Protein AF-A0A1Y5DTY5-F1 (afdb_monomer_lite)

Secondary structure (DSSP, 8-state):
----PPPTT--TTGGGG---PPPPPPPPPP---------PPPPPPPHHHHHHHHHHHHGGGHHHHHHHHHHHHHHH-GGGGGGGTTS-HHHHHHHHHHHHHHHHHTTT-HHHHHHHHHHHHHHHHHHT--TTHHHHHHHHHHHHHHHHHGGG--HHHHHHHHHHHHHHHHHHHGGGS---THHHHHHHHHHHHHHHHHHHHHHHHHT-SSEEEEEETT-BEEEE-HHHHHHHGGGHHHHHHHSTT--GGG-TT-BGGGG-S-HHHHHHHHHSGGG-SEEEEEEETTEEEEEEEEEEEETTEEEEEEEEEEE-HHHHHHHHHHHHHHHHHHT-SS--EEE-TTS-EEEE-HHHHHHHGGGHHHHHHHSTT--TT-

Radius of gyration: 42.5 Å; chains: 1; bounding box: 83×51×127 Å

Sequence (374 aa):
MADKKTPMGDDPLAWLANGDESPAAKKPPAKRTRVRRSTKAAKAKTETELLEDSFAALAPQGEQLATRFYERLFDKYPETVPLFEDIPIKGQEKKLLASLVLLVQNLHKPEVLAEYLQGLGARHVHYGVTAEDYPKVAENLLAVMAEFAGDLWTAEVKTAWEKTLNTVAMIMLKAYQPTEEADMAMTQKQAAEMQQELARMSSAVNGSATAMMMINRDFEITFVNQATITMLRPYVDTLADVFPGFDLDNLIGQNIDDFHKDPAHQRKLLADPNNLPYSTDIVVGPLTFRLNVAAMMDGKDYIGCSLEWENVTELRAKEQQVARLSGTVDGAMTSIMMINRDFEITYINESTLTMLRPYVDTLAEVFPGFDLDK

pLDDT: mean 83.39, std 18.02, range [29.02, 97.12]

Foldseek 3Di:
DDPDQDAPPPDPVVVVLDDDDDDDDDDDDDDDDDDDDDPDPDDDDDLLRLLLVLVVLCVVVLLVLLVQLVVCLCVVPVVCVVLCVPHDSSVVSSVVSVVSVVLSVCVVPVVVCLVVLQVVLLSCVSSVNDLVCLVSSLVSSLVSSCVRSPPSNDPSSSVSSSVSSVVSSVSSCVNVPPPPDPVVVVVVVVVVVVVVVVVVVLVVQQPDLWWKWWAWLQQFTADTHPNVLVQCVVCQVLQCVQQPPDDSVPRGGDHCCSVDPDSVVVNVQFNDQVSPQDWDWDDRRLWIKIKTKHFDDDPPDTTTIMITIDTCNVVVVVVVVVVVVVVCQQPDLDWDWDADPVRHTPDTHPNVLVVCVVCQVVVCVVDVPDDSVD

Structure (mmCIF, N/CA/C/O backbone):
data_AF-A0A1Y5DTY5-F1
#
_entry.id   AF-A0A1Y5DTY5-F1
#
loop_
_atom_site.group_PDB
_atom_site.id
_atom_site.type_symbol
_atom_site.label_atom_id
_atom_site.label_alt_id
_atom_site.label_comp_id
_atom_site.label_asym_id
_atom_site.label_entity_id
_atom_site.label_seq_id
_atom_site.pdbx_PDB_ins_code
_atom_site.Cartn_x
_atom_site.Cartn_y
_atom_site.Cartn_z
_atom_site.occupancy
_atom_site.B_iso_or_equiv
_atom_site.auth_seq_id
_atom_site.auth_comp_id
_atom_site.auth_asym_id
_atom_site.auth_atom_id
_atom_site.pdbx_PDB_model_num
ATOM 1 N N . MET A 1 1 ? 34.002 -18.739 -14.402 1.00 32.72 1 MET A N 1
ATOM 2 C CA . MET A 1 1 ? 32.935 -19.374 -15.202 1.00 32.72 1 MET A CA 1
ATOM 3 C C . MET A 1 1 ? 32.696 -18.446 -16.377 1.00 32.72 1 MET A C 1
ATOM 5 O O . MET A 1 1 ? 32.603 -17.255 -16.136 1.00 32.72 1 MET A O 1
ATOM 9 N N . ALA A 1 2 ? 32.777 -18.934 -17.615 1.00 30.62 2 ALA A N 1
ATOM 10 C CA . ALA A 1 2 ? 32.628 -18.083 -18.794 1.00 30.62 2 ALA A CA 1
ATOM 11 C C . ALA A 1 2 ? 31.168 -17.626 -18.901 1.00 30.62 2 ALA A C 1
ATOM 13 O O . ALA A 1 2 ? 30.283 -18.476 -19.020 1.00 30.62 2 ALA A O 1
ATOM 14 N N . ASP A 1 3 ? 30.928 -16.316 -18.817 1.00 34.75 3 ASP A N 1
ATOM 15 C CA . ASP A 1 3 ? 29.611 -15.736 -19.069 1.00 34.75 3 ASP A CA 1
ATOM 16 C C . ASP A 1 3 ? 29.178 -16.097 -20.491 1.00 34.75 3 ASP A C 1
ATOM 18 O O . ASP A 1 3 ? 29.862 -15.796 -21.474 1.00 34.75 3 ASP A O 1
ATOM 22 N N . LYS A 1 4 ? 28.055 -16.809 -20.600 1.00 40.91 4 LYS A N 1
ATOM 23 C CA . LYS A 1 4 ? 27.437 -17.118 -21.889 1.00 40.91 4 LYS A CA 1
ATOM 24 C C . LYS A 1 4 ? 26.930 -15.809 -22.494 1.00 40.91 4 LYS A C 1
ATOM 26 O O . LYS A 1 4 ? 25.976 -15.228 -21.984 1.00 40.91 4 LYS A O 1
ATOM 31 N N . LYS A 1 5 ? 27.568 -15.367 -23.579 1.00 43.94 5 LYS A N 1
ATOM 32 C CA . LYS A 1 5 ? 27.092 -14.263 -24.420 1.00 43.94 5 LYS A CA 1
ATOM 33 C C . LYS A 1 5 ? 25.714 -14.617 -24.987 1.00 43.94 5 LYS A C 1
ATOM 35 O O . LYS A 1 5 ? 25.508 -15.744 -25.435 1.00 43.94 5 LYS A O 1
ATOM 40 N N . THR A 1 6 ? 24.775 -13.676 -24.944 1.00 44.16 6 THR A N 1
ATOM 41 C CA . THR A 1 6 ? 23.437 -13.850 -25.536 1.00 44.16 6 THR A CA 1
ATOM 42 C C . THR A 1 6 ? 23.499 -13.480 -27.023 1.00 44.16 6 THR A C 1
ATOM 44 O O . THR A 1 6 ? 24.186 -12.508 -27.344 1.00 44.16 6 THR A O 1
ATOM 47 N N . PRO A 1 7 ? 22.810 -14.197 -27.932 1.00 46.25 7 PRO A N 1
ATOM 48 C CA . PRO A 1 7 ? 22.861 -13.909 -29.364 1.00 46.25 7 PRO A CA 1
ATOM 49 C C . PRO A 1 7 ? 22.362 -12.499 -29.708 1.00 46.25 7 PRO A C 1
ATOM 51 O O . PRO A 1 7 ? 21.412 -11.988 -29.104 1.00 46.25 7 PRO A O 1
ATOM 54 N N . MET A 1 8 ? 22.977 -11.877 -30.718 1.00 47.62 8 MET A N 1
ATOM 55 C CA . MET A 1 8 ? 22.541 -10.591 -31.261 1.00 47.62 8 MET A CA 1
ATOM 56 C C . MET A 1 8 ? 21.129 -10.729 -31.842 1.00 47.62 8 MET A C 1
ATOM 58 O O . MET A 1 8 ? 20.948 -11.394 -32.849 1.00 47.62 8 MET A O 1
ATOM 62 N N . GLY A 1 9 ? 20.111 -10.106 -31.237 1.00 49.41 9 GLY A N 1
ATOM 63 C CA . GLY A 1 9 ? 18.754 -10.092 -31.797 1.00 49.41 9 GLY A CA 1
ATOM 64 C C . GLY A 1 9 ? 17.615 -10.624 -30.920 1.00 49.41 9 GLY A C 1
ATOM 65 O O . GLY A 1 9 ? 16.479 -10.583 -31.394 1.00 49.41 9 GLY A O 1
ATOM 66 N N . ASP A 1 10 ? 17.848 -11.039 -29.677 1.00 44.97 10 ASP A N 1
ATOM 67 C CA . ASP A 1 10 ? 16.754 -11.233 -28.712 1.00 44.97 10 ASP A CA 1
ATOM 68 C C . ASP A 1 10 ? 16.249 -9.868 -28.215 1.00 44.97 10 ASP A C 1
ATOM 70 O O . ASP A 1 10 ? 16.740 -9.304 -27.236 1.00 44.97 10 ASP A O 1
ATOM 74 N N . ASP A 1 11 ? 15.302 -9.297 -28.963 1.00 49.16 11 ASP A N 1
ATOM 75 C CA . ASP A 1 11 ? 14.635 -8.030 -28.660 1.00 49.16 11 ASP A CA 1
ATOM 76 C C . ASP A 1 11 ? 13.228 -8.296 -28.081 1.00 49.16 11 ASP A C 1
ATOM 78 O O . ASP A 1 11 ? 12.368 -8.818 -28.801 1.00 49.16 11 ASP A O 1
ATOM 82 N N . PRO A 1 12 ? 12.943 -7.908 -26.821 1.00 40.28 12 PRO A N 1
ATOM 83 C CA . PRO A 1 12 ? 11.611 -7.998 -26.215 1.00 40.28 12 PRO A CA 1
ATOM 84 C C . PRO A 1 12 ? 10.529 -7.165 -26.931 1.00 40.28 12 PRO A C 1
ATOM 86 O O . PRO A 1 12 ? 9.345 -7.305 -26.626 1.00 40.28 12 PRO A O 1
ATOM 89 N N . LEU A 1 13 ? 10.910 -6.292 -27.871 1.00 46.22 13 LEU A N 1
ATOM 90 C CA . LEU A 1 13 ? 10.022 -5.368 -28.580 1.00 46.22 13 LEU A CA 1
ATOM 91 C C . LEU A 1 13 ? 9.836 -5.694 -30.072 1.00 46.22 13 LEU A C 1
ATOM 93 O O . LEU A 1 13 ? 9.338 -4.858 -30.825 1.00 46.22 13 LEU A O 1
ATOM 97 N N . ALA A 1 14 ? 10.127 -6.930 -30.503 1.00 41.28 14 ALA A N 1
ATOM 98 C CA . ALA A 1 14 ? 9.867 -7.410 -31.871 1.00 41.28 14 ALA A CA 1
ATOM 99 C C . ALA A 1 14 ? 8.408 -7.212 -32.357 1.00 41.28 14 ALA A C 1
ATOM 101 O O . ALA A 1 14 ? 8.136 -7.273 -33.556 1.00 41.28 14 ALA A O 1
ATOM 102 N N . TRP A 1 15 ? 7.468 -6.940 -31.446 1.00 37.78 15 TRP A N 1
ATOM 103 C CA . TRP A 1 15 ? 6.074 -6.617 -31.747 1.00 37.78 15 TRP A CA 1
ATOM 104 C C . TRP A 1 15 ? 5.872 -5.234 -32.398 1.00 37.78 15 TRP A C 1
ATOM 106 O O . TRP A 1 15 ? 4.889 -5.064 -33.110 1.00 37.78 15 TRP A O 1
ATOM 116 N N . LEU A 1 16 ? 6.805 -4.279 -32.261 1.00 36.28 16 LEU A N 1
ATOM 117 C CA . LEU A 1 16 ? 6.734 -2.984 -32.964 1.00 36.28 16 LEU A CA 1
ATOM 118 C C . LEU A 1 16 ? 6.963 -3.108 -34.481 1.00 36.28 16 LEU A C 1
ATOM 120 O O . LEU A 1 16 ? 6.556 -2.232 -35.238 1.00 36.28 16 LEU A O 1
ATOM 124 N N . ALA A 1 17 ? 7.582 -4.202 -34.941 1.00 40.19 17 ALA A N 1
ATOM 125 C CA . ALA A 1 17 ? 7.780 -4.482 -36.365 1.00 40.19 17 ALA A CA 1
ATOM 126 C C . ALA A 1 17 ? 6.531 -5.073 -37.051 1.00 40.19 17 ALA A C 1
ATOM 128 O O . ALA A 1 17 ? 6.495 -5.163 -38.276 1.00 40.19 17 ALA A O 1
ATOM 129 N N . ASN A 1 18 ? 5.507 -5.456 -36.279 1.00 37.75 18 ASN A N 1
ATOM 130 C CA . ASN A 1 18 ? 4.246 -6.000 -36.778 1.00 37.75 18 ASN A CA 1
ATOM 131 C C . ASN A 1 18 ? 3.098 -5.057 -36.391 1.00 37.75 18 ASN A C 1
ATOM 133 O O . ASN A 1 18 ? 2.338 -5.335 -35.467 1.00 37.75 18 ASN A O 1
ATOM 137 N N . GLY A 1 19 ?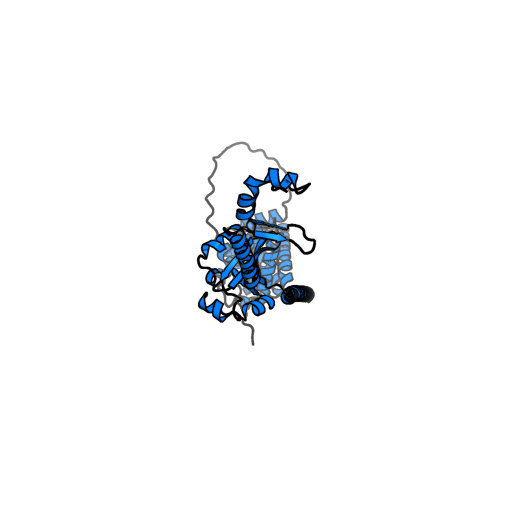 2.994 -3.927 -37.090 1.00 31.75 19 GLY A N 1
ATOM 138 C CA . GLY A 1 19 ? 1.919 -2.953 -36.916 1.00 31.75 19 GLY A CA 1
ATOM 139 C C . GLY A 1 19 ? 1.298 -2.555 -38.253 1.00 31.75 19 GLY A C 1
ATOM 140 O O . GLY A 1 19 ? 1.841 -1.700 -38.941 1.00 31.75 19 GLY A O 1
ATOM 141 N N . ASP A 1 20 ? 0.182 -3.214 -38.563 1.00 29.97 20 ASP A N 1
ATOM 142 C CA . ASP A 1 20 ? -0.936 -2.864 -39.452 1.00 29.97 20 ASP A CA 1
ATOM 143 C C . ASP A 1 20 ? -0.714 -2.363 -40.894 1.00 29.97 20 ASP A C 1
ATOM 145 O O . ASP A 1 20 ? -0.058 -1.367 -41.200 1.00 29.97 20 ASP A O 1
ATOM 149 N N . GLU A 1 21 ? -1.421 -3.051 -41.795 1.00 32.06 21 GLU A N 1
ATOM 150 C CA . GLU A 1 21 ? -1.691 -2.673 -43.177 1.00 32.06 21 GLU A CA 1
ATOM 151 C C . GLU A 1 21 ? -2.136 -1.205 -43.296 1.00 32.06 21 GLU A C 1
ATOM 153 O O . GLU A 1 21 ? -3.112 -0.756 -42.691 1.00 32.06 21 GLU A O 1
ATOM 158 N N . SER A 1 22 ? -1.443 -0.456 -44.156 1.00 29.02 22 SER A N 1
ATOM 159 C CA . SER A 1 22 ? -1.863 0.881 -44.579 1.00 29.02 22 SER A CA 1
ATOM 160 C C . SER A 1 22 ? -3.265 0.843 -45.212 1.00 29.02 22 SER A C 1
ATOM 162 O O . SER A 1 22 ? -3.471 0.099 -46.177 1.00 29.02 22 SER A O 1
ATOM 164 N N . PRO A 1 23 ? -4.220 1.694 -44.791 1.00 29.78 23 PRO A N 1
ATOM 165 C CA . PRO A 1 23 ? -5.474 1.832 -45.507 1.00 29.78 23 PRO A CA 1
ATOM 166 C C . PRO A 1 23 ? -5.238 2.571 -46.829 1.00 29.78 23 PRO A C 1
ATOM 168 O O . PRO A 1 23 ? -4.676 3.666 -46.880 1.00 29.78 23 PRO A O 1
ATOM 171 N N . ALA A 1 24 ? -5.703 1.956 -47.917 1.00 31.42 24 ALA A N 1
ATOM 172 C CA . ALA A 1 24 ? -5.624 2.469 -49.277 1.00 31.42 24 ALA A CA 1
ATOM 173 C C . ALA A 1 24 ? -6.117 3.927 -49.405 1.00 31.42 24 ALA A C 1
ATOM 175 O O . ALA A 1 24 ? -7.278 4.250 -49.134 1.00 31.42 24 ALA A O 1
ATOM 176 N N . ALA A 1 25 ? -5.244 4.806 -49.903 1.00 31.50 25 ALA A N 1
ATOM 177 C CA . ALA A 1 25 ? -5.575 6.191 -50.214 1.00 31.50 25 ALA A CA 1
ATOM 178 C C . ALA A 1 25 ? -6.505 6.286 -51.443 1.00 31.50 25 ALA A C 1
ATOM 180 O O . ALA A 1 25 ? -6.173 5.853 -52.549 1.00 31.50 25 ALA A O 1
ATOM 181 N N . LYS A 1 26 ? -7.681 6.899 -51.259 1.00 32.44 26 LYS A N 1
ATOM 182 C CA . LYS A 1 26 ? -8.634 7.226 -52.334 1.00 32.44 26 LYS A CA 1
ATOM 183 C C . LYS A 1 26 ? -8.108 8.380 -53.202 1.00 32.44 26 LYS A C 1
ATOM 185 O O . LYS A 1 26 ? -7.755 9.440 -52.693 1.00 32.44 26 LYS A O 1
ATOM 190 N N . LYS A 1 27 ? -8.128 8.197 -54.528 1.00 35.84 27 LYS A N 1
ATOM 191 C CA . LYS A 1 27 ? -7.817 9.234 -55.535 1.00 35.84 27 LYS A CA 1
ATOM 192 C C . LYS A 1 27 ? -8.903 10.329 -55.590 1.00 35.84 27 LYS A C 1
ATOM 194 O O . LYS A 1 27 ? -10.075 9.976 -55.721 1.00 35.84 27 LYS A O 1
ATOM 199 N N . PRO A 1 28 ? -8.552 11.629 -55.626 1.00 34.84 28 PRO A N 1
ATOM 200 C CA . PRO A 1 28 ? -9.457 12.692 -56.064 1.00 34.84 28 PRO A CA 1
ATOM 201 C C . PRO A 1 28 ? -9.377 12.932 -57.590 1.00 34.84 28 PRO A C 1
ATOM 203 O O . PRO A 1 28 ? -8.378 12.575 -58.222 1.00 34.84 28 PRO A O 1
ATOM 206 N N . PRO A 1 29 ? -10.418 13.525 -58.214 1.00 35.06 29 PRO A N 1
ATOM 207 C CA . PRO A 1 29 ? -10.529 13.612 -59.666 1.00 35.06 29 PRO A CA 1
ATOM 208 C C . PRO A 1 29 ? -9.716 14.765 -60.268 1.00 35.06 29 PRO A C 1
ATOM 210 O O . PRO A 1 29 ? -9.430 15.781 -59.633 1.00 35.06 29 PRO A O 1
ATOM 213 N N . ALA A 1 30 ? -9.379 14.593 -61.547 1.00 42.47 30 ALA A N 1
ATOM 214 C CA . ALA A 1 30 ? -8.553 15.488 -62.341 1.00 42.47 30 ALA A CA 1
ATOM 215 C C . ALA A 1 30 ? -9.161 16.892 -62.518 1.00 42.47 30 ALA A C 1
ATOM 217 O O . ALA A 1 30 ? -10.285 17.045 -62.996 1.00 42.47 30 ALA A O 1
ATOM 218 N N . LYS A 1 31 ? -8.357 17.929 -62.256 1.00 36.03 31 LYS A N 1
ATOM 219 C CA . LYS A 1 31 ? -8.573 19.285 -62.778 1.00 36.03 31 LYS A CA 1
ATOM 220 C C . LYS A 1 31 ? -7.425 19.656 -63.714 1.00 36.03 31 LYS A C 1
ATOM 222 O O . LYS A 1 31 ? -6.289 19.840 -63.287 1.00 36.03 31 LYS A O 1
ATOM 227 N N . ARG A 1 32 ? -7.733 19.808 -65.006 1.00 44.97 32 ARG A N 1
ATOM 228 C CA . ARG A 1 32 ? -6.911 20.609 -65.928 1.00 44.97 32 ARG A CA 1
ATOM 229 C C . ARG A 1 32 ? -7.012 22.067 -65.468 1.00 44.97 32 ARG A C 1
ATOM 231 O O . ARG A 1 32 ? -8.114 22.518 -65.169 1.00 44.97 32 ARG A O 1
ATOM 238 N N . THR A 1 33 ? -5.909 22.814 -65.426 1.00 33.31 33 THR A N 1
ATOM 239 C CA . THR A 1 33 ? -5.572 23.875 -66.404 1.00 33.31 33 THR A CA 1
ATOM 240 C C . THR A 1 33 ? -4.337 24.672 -65.942 1.00 33.31 33 THR A C 1
ATOM 242 O O . THR A 1 33 ? -4.237 25.065 -64.786 1.00 33.31 33 THR A O 1
ATOM 245 N N . ARG A 1 34 ? -3.510 25.030 -66.936 1.00 33.44 34 ARG A N 1
ATOM 246 C CA . ARG A 1 34 ? -2.625 26.208 -67.045 1.00 33.44 34 ARG A CA 1
ATOM 247 C C . ARG A 1 34 ? -1.174 26.074 -66.562 1.00 33.44 34 ARG A C 1
ATOM 249 O O . ARG A 1 34 ? -0.827 26.298 -65.410 1.00 33.44 34 ARG A O 1
ATOM 256 N N . VAL A 1 35 ? -0.315 25.829 -67.554 1.00 46.31 35 VAL A N 1
ATOM 257 C CA . VAL A 1 35 ? 1.133 26.047 -67.520 1.00 46.31 35 VAL A CA 1
ATOM 258 C C . VAL A 1 35 ? 1.410 27.505 -67.157 1.00 46.31 35 VAL A C 1
ATOM 260 O O . VAL A 1 35 ? 1.078 28.418 -67.913 1.00 46.31 35 VAL A O 1
ATOM 263 N N . ARG A 1 36 ? 2.051 27.719 -66.010 1.00 33.72 36 ARG A N 1
ATOM 264 C CA . ARG A 1 36 ? 2.722 28.973 -65.677 1.00 33.72 36 ARG A CA 1
ATOM 265 C C . ARG A 1 36 ? 4.164 28.618 -65.339 1.00 33.72 36 ARG A C 1
ATOM 267 O O . ARG A 1 36 ? 4.452 28.103 -64.266 1.00 33.72 36 ARG A O 1
ATOM 274 N N . ARG A 1 37 ? 5.061 28.824 -66.305 1.00 46.00 37 ARG A N 1
ATOM 275 C CA . ARG A 1 37 ? 6.508 28.685 -66.119 1.00 46.00 37 ARG A CA 1
ATOM 276 C C . ARG A 1 37 ? 6.939 29.795 -65.155 1.00 46.00 37 ARG A C 1
ATOM 278 O O . ARG A 1 37 ? 7.037 30.949 -65.557 1.00 46.00 37 ARG A O 1
ATOM 285 N N . SER A 1 38 ? 7.121 29.464 -63.880 1.00 38.22 38 SER A N 1
ATOM 286 C CA . SER A 1 38 ? 7.840 30.311 -62.930 1.00 38.22 38 SER A CA 1
ATOM 287 C C . SER A 1 38 ? 9.173 29.646 -62.628 1.00 38.22 38 SER A C 1
ATOM 289 O O . SER A 1 38 ? 9.226 28.637 -61.929 1.00 38.22 38 SER A O 1
ATOM 291 N N . THR A 1 39 ? 10.250 30.207 -63.157 1.00 43.56 39 THR A N 1
ATOM 292 C CA . THR A 1 39 ? 11.612 29.956 -62.687 1.00 43.56 39 THR A CA 1
ATOM 293 C C . THR A 1 39 ? 11.750 30.573 -61.295 1.00 43.56 39 THR A C 1
ATOM 295 O O . THR A 1 39 ? 12.174 31.716 -61.148 1.00 43.56 39 THR A O 1
ATOM 298 N N . LYS A 1 40 ? 11.306 29.844 -60.268 1.00 42.28 40 LYS A N 1
ATOM 299 C CA . LYS A 1 40 ? 11.633 30.126 -58.869 1.00 42.28 40 LYS A CA 1
ATOM 300 C C . LYS A 1 40 ? 12.857 29.269 -58.561 1.00 42.28 40 LYS A C 1
ATOM 302 O O . LYS A 1 40 ? 12.765 28.051 -58.688 1.00 42.28 40 LYS A O 1
ATOM 307 N N . ALA A 1 41 ? 13.992 29.886 -58.238 1.00 45.06 41 ALA A N 1
ATOM 308 C CA . ALA A 1 41 ? 15.141 29.149 -57.721 1.00 45.06 41 ALA A CA 1
ATOM 309 C C . ALA A 1 41 ? 14.656 28.289 -56.545 1.00 45.06 41 ALA A C 1
ATOM 311 O O . ALA A 1 41 ? 14.005 28.809 -55.633 1.00 45.06 41 ALA A O 1
ATOM 312 N N . ALA A 1 42 ? 14.859 26.974 -56.633 1.00 51.72 42 ALA A N 1
ATOM 313 C CA . ALA A 1 42 ? 14.443 26.051 -55.590 1.00 51.72 42 ALA A CA 1
ATOM 314 C C . ALA A 1 42 ? 15.153 26.448 -54.289 1.00 51.72 42 ALA A C 1
ATOM 316 O O . ALA A 1 42 ? 16.363 26.669 -54.282 1.00 51.72 42 ALA A O 1
ATOM 317 N N . LYS A 1 43 ? 14.389 26.599 -53.204 1.00 63.31 43 LYS A N 1
ATOM 318 C CA . LYS A 1 43 ? 14.954 26.782 -51.865 1.00 63.31 43 LYS A CA 1
ATOM 319 C C . LYS A 1 43 ? 15.841 25.564 -51.580 1.00 63.31 43 LYS A C 1
ATOM 321 O O . LYS A 1 43 ? 15.398 24.446 -51.834 1.00 63.31 43 LYS A O 1
ATOM 326 N N . ALA A 1 44 ? 17.069 25.784 -51.108 1.00 76.69 44 ALA A N 1
ATOM 327 C CA . ALA A 1 44 ? 17.946 24.691 -50.696 1.00 76.69 44 ALA A CA 1
ATOM 328 C C . ALA A 1 44 ? 17.217 23.829 -49.653 1.00 76.69 44 ALA A C 1
ATOM 330 O O . ALA A 1 44 ? 16.603 24.379 -48.731 1.00 76.69 44 ALA A O 1
ATOM 331 N N . LYS A 1 45 ? 17.234 22.509 -49.852 1.00 84.75 45 LYS A N 1
ATOM 332 C CA . LYS A 1 45 ? 16.610 21.552 -48.936 1.00 84.75 45 LYS A CA 1
ATOM 333 C C . LYS A 1 45 ? 17.352 21.559 -47.602 1.00 84.75 45 LYS A C 1
ATOM 335 O O . LYS A 1 45 ? 18.564 21.764 -47.558 1.00 84.75 45 LYS A O 1
ATOM 340 N N . THR A 1 46 ? 16.619 21.358 -46.520 1.00 90.00 46 THR A N 1
ATOM 341 C CA . THR A 1 46 ? 17.189 21.127 -45.188 1.00 90.00 46 THR A CA 1
ATOM 342 C C . THR A 1 46 ? 17.841 19.742 -45.110 1.00 90.00 46 THR A C 1
ATOM 344 O O . THR A 1 46 ? 17.520 18.862 -45.906 1.00 90.00 46 THR A O 1
ATOM 347 N N . GLU A 1 47 ? 18.739 19.524 -44.140 1.00 87.62 47 GLU A N 1
ATOM 348 C CA . GLU A 1 47 ? 19.351 18.201 -43.911 1.00 87.62 47 GLU A CA 1
ATOM 349 C C . GLU A 1 47 ? 18.283 17.112 -43.699 1.00 87.62 47 GLU A C 1
ATOM 351 O O . GLU A 1 47 ? 18.388 16.035 -44.277 1.00 87.62 47 GLU A O 1
ATOM 356 N N . THR A 1 48 ? 17.219 17.405 -42.942 1.00 89.38 48 THR A N 1
ATOM 357 C CA . THR A 1 48 ? 16.106 16.469 -42.720 1.00 89.38 48 THR A CA 1
ATOM 358 C C . THR A 1 48 ? 15.366 16.132 -44.014 1.00 89.38 48 THR A C 1
ATOM 360 O O . THR A 1 48 ? 15.179 14.957 -44.306 1.00 89.38 48 THR A O 1
ATOM 363 N N . GLU A 1 49 ? 15.033 17.132 -44.839 1.00 90.12 49 GLU A N 1
ATOM 364 C CA . GLU A 1 49 ? 14.379 16.906 -46.139 1.00 90.12 49 GLU A CA 1
ATOM 365 C C . GLU A 1 49 ? 15.266 16.076 -47.088 1.00 90.12 49 GLU A C 1
ATOM 367 O O . GLU A 1 49 ? 14.764 15.238 -47.833 1.00 90.12 49 GLU A O 1
ATOM 372 N N . LEU A 1 50 ? 16.594 16.265 -47.057 1.00 92.81 50 LEU A N 1
ATOM 373 C CA . LEU A 1 50 ? 17.534 15.449 -47.837 1.00 92.81 50 LEU A CA 1
ATOM 374 C C . LEU A 1 50 ? 17.526 13.978 -47.397 1.00 92.81 50 LEU A C 1
ATOM 376 O O . LEU A 1 50 ? 17.548 13.086 -48.248 1.00 92.81 50 LEU A O 1
ATOM 380 N N . LEU A 1 51 ? 17.493 13.718 -46.088 1.00 92.69 51 LEU A N 1
ATOM 381 C CA . LEU A 1 51 ? 17.437 12.365 -45.524 1.00 92.69 51 LEU A CA 1
ATOM 382 C C . LEU A 1 51 ? 16.111 11.672 -45.861 1.00 92.69 51 LEU A C 1
ATOM 384 O O . LEU A 1 51 ? 16.121 10.536 -46.330 1.00 92.69 51 LEU A O 1
ATOM 388 N N . GLU A 1 52 ? 14.984 12.360 -45.679 1.00 92.25 52 GLU A N 1
ATOM 389 C CA . GLU A 1 52 ? 13.649 11.826 -45.970 1.00 92.25 52 GLU A CA 1
ATOM 390 C C . GLU A 1 52 ? 13.473 11.508 -47.460 1.00 92.25 52 GLU A C 1
ATOM 392 O O . GLU A 1 52 ? 13.071 10.396 -47.807 1.00 92.25 52 GLU A O 1
ATOM 397 N N . ASP A 1 53 ? 13.832 12.441 -48.349 1.00 90.31 53 ASP A N 1
ATOM 398 C CA . ASP A 1 53 ? 13.689 12.255 -49.797 1.00 90.31 53 ASP A CA 1
ATOM 399 C C . ASP A 1 53 ? 14.593 11.133 -50.325 1.00 90.31 53 ASP A C 1
ATOM 401 O O . ASP A 1 53 ? 14.168 10.319 -51.152 1.00 90.31 53 ASP A O 1
ATOM 405 N N . SER A 1 54 ? 15.843 11.073 -49.851 1.00 91.38 54 SER A N 1
ATOM 406 C CA . SER A 1 54 ? 16.777 10.018 -50.256 1.00 91.38 54 SER A CA 1
ATOM 407 C C . SER A 1 54 ? 16.360 8.651 -49.712 1.00 91.38 54 SER A C 1
ATOM 409 O O . SER A 1 54 ? 16.415 7.671 -50.451 1.00 91.38 54 SER A O 1
ATOM 411 N N . PHE A 1 55 ? 15.857 8.567 -48.475 1.00 92.06 55 PHE A N 1
ATOM 412 C CA . PHE A 1 55 ? 15.337 7.310 -47.933 1.00 92.06 55 PHE A CA 1
ATOM 413 C C . PHE A 1 55 ? 14.069 6.843 -48.652 1.00 92.06 55 PHE A C 1
ATOM 415 O O . PHE A 1 55 ? 13.934 5.660 -48.962 1.00 92.06 55 PHE A O 1
ATOM 422 N N . ALA A 1 56 ? 13.150 7.760 -48.970 1.00 89.75 56 ALA A N 1
ATOM 423 C CA . ALA A 1 56 ? 11.918 7.438 -49.685 1.00 89.75 56 ALA A CA 1
ATOM 424 C C . ALA A 1 56 ? 12.192 6.830 -51.071 1.00 89.75 56 ALA A C 1
ATOM 426 O O . ALA A 1 56 ? 11.468 5.933 -51.505 1.00 89.75 56 ALA A O 1
ATOM 427 N N . ALA A 1 57 ? 13.258 7.271 -51.747 1.00 87.56 57 ALA A N 1
ATOM 428 C CA . ALA A 1 57 ? 13.694 6.691 -53.016 1.00 87.56 57 ALA A CA 1
ATOM 429 C C . ALA A 1 57 ? 14.267 5.269 -52.867 1.00 87.56 57 ALA A C 1
ATOM 431 O O . ALA A 1 57 ? 14.134 4.455 -53.782 1.00 87.56 57 ALA A O 1
ATOM 432 N N . LEU A 1 58 ? 14.868 4.960 -51.715 1.00 88.25 58 LEU A N 1
ATOM 433 C CA . LEU A 1 58 ? 15.450 3.653 -51.399 1.00 88.25 58 LEU A CA 1
ATOM 434 C C . LEU A 1 58 ? 14.414 2.647 -50.876 1.00 88.25 58 LEU A C 1
ATOM 436 O O . LEU A 1 58 ? 14.578 1.443 -51.070 1.00 88.25 58 LEU A O 1
ATOM 440 N N . ALA A 1 59 ? 13.333 3.121 -50.250 1.00 82.81 59 ALA A N 1
ATOM 441 C CA . ALA A 1 59 ? 12.326 2.287 -49.590 1.00 82.81 59 ALA A CA 1
ATOM 442 C C . ALA A 1 59 ? 11.755 1.140 -50.460 1.00 82.81 59 ALA A C 1
ATOM 444 O O . ALA A 1 59 ? 11.656 0.024 -49.944 1.00 82.81 59 ALA A O 1
ATOM 445 N N . PRO A 1 60 ? 11.445 1.320 -51.766 1.00 87.88 60 PRO A N 1
ATOM 446 C CA . PRO A 1 60 ? 10.964 0.226 -52.619 1.00 87.88 60 PRO A CA 1
ATOM 447 C C . PRO A 1 60 ? 11.963 -0.926 -52.804 1.00 87.88 60 PRO A C 1
ATOM 449 O O . PRO A 1 60 ? 11.567 -2.018 -53.201 1.00 87.88 60 PRO A O 1
ATOM 452 N N . GLN A 1 61 ? 13.250 -0.684 -52.545 1.00 90.62 61 GLN A N 1
ATOM 453 C CA . GLN A 1 61 ? 14.341 -1.649 -52.696 1.00 90.62 61 GLN A CA 1
ATOM 454 C C . GLN A 1 61 ? 14.965 -2.024 -51.342 1.00 90.62 61 GLN A C 1
ATOM 456 O O . GLN A 1 61 ? 16.045 -2.608 -51.303 1.00 90.62 61 GLN A O 1
ATOM 461 N N . GLY A 1 62 ? 14.292 -1.715 -50.225 1.00 88.50 62 GLY A N 1
ATOM 462 C CA . GLY A 1 62 ? 14.850 -1.850 -48.876 1.00 88.50 62 GLY A CA 1
ATOM 463 C C . GLY A 1 62 ? 15.342 -3.257 -48.521 1.00 88.50 62 GLY A C 1
ATOM 464 O O . GLY A 1 62 ? 16.368 -3.388 -47.860 1.00 88.50 62 GLY A O 1
ATOM 465 N N . GLU A 1 63 ? 14.666 -4.309 -48.992 1.00 89.75 63 GLU A N 1
ATOM 466 C CA . GLU A 1 63 ? 15.105 -5.698 -48.776 1.00 89.75 63 GLU A CA 1
ATOM 467 C C . GLU A 1 63 ? 16.419 -5.997 -49.516 1.00 89.75 63 GLU A C 1
ATOM 469 O O . GLU A 1 63 ? 17.366 -6.496 -48.915 1.00 89.75 63 GLU A O 1
ATOM 474 N N . GLN A 1 64 ? 16.522 -5.602 -50.790 1.00 93.81 64 GLN A N 1
ATOM 475 C CA . GLN A 1 64 ? 17.743 -5.778 -51.590 1.00 93.81 64 GLN A CA 1
ATOM 476 C C . GLN A 1 64 ? 18.907 -4.960 -51.023 1.00 93.81 64 GLN A C 1
ATOM 478 O O . GLN A 1 64 ? 20.039 -5.437 -50.988 1.00 93.81 64 GLN A O 1
ATOM 483 N N . LEU A 1 65 ? 18.619 -3.751 -50.533 1.00 94.75 65 LEU A N 1
ATOM 484 C CA . LEU A 1 65 ? 19.586 -2.898 -49.851 1.00 94.75 65 LEU A CA 1
ATOM 485 C C . LEU A 1 65 ? 20.129 -3.577 -48.587 1.00 94.75 65 LEU A C 1
ATOM 487 O O . LEU A 1 65 ? 21.341 -3.605 -48.386 1.00 94.75 65 LEU A O 1
ATOM 491 N N . ALA A 1 66 ? 19.257 -4.150 -47.751 1.00 93.00 66 ALA A N 1
ATOM 492 C CA . ALA A 1 66 ? 19.662 -4.830 -46.523 1.00 93.00 66 ALA A CA 1
ATOM 493 C C . ALA A 1 66 ? 20.499 -6.089 -46.804 1.00 93.00 66 ALA A C 1
ATOM 495 O O . ALA A 1 66 ? 21.534 -6.284 -46.165 1.00 93.00 66 ALA A O 1
ATOM 496 N N . THR A 1 67 ? 20.115 -6.898 -47.797 1.00 95.12 67 THR A N 1
ATOM 497 C CA . THR A 1 67 ? 20.928 -8.043 -48.238 1.00 95.12 67 THR A CA 1
ATOM 498 C C . THR A 1 67 ? 22.295 -7.587 -48.734 1.00 95.12 67 THR A C 1
ATOM 500 O O . THR A 1 67 ? 23.322 -8.086 -48.270 1.00 95.12 67 THR A O 1
ATOM 503 N N . ARG A 1 68 ? 22.337 -6.567 -49.602 1.00 96.62 68 ARG A N 1
ATOM 504 C CA . ARG A 1 68 ? 23.596 -6.033 -50.128 1.00 96.62 68 ARG A CA 1
ATOM 505 C C . ARG A 1 68 ? 24.498 -5.470 -49.027 1.00 96.62 68 ARG A C 1
ATOM 507 O O . ARG A 1 68 ? 25.719 -5.605 -49.104 1.00 96.62 68 ARG A O 1
ATOM 514 N N . PHE A 1 69 ? 23.910 -4.862 -47.999 1.00 97.12 69 PHE A N 1
ATOM 515 C CA . PHE A 1 69 ? 24.630 -4.386 -46.822 1.00 97.12 69 PHE A CA 1
ATOM 516 C C . PHE A 1 69 ? 25.364 -5.521 -46.101 1.00 97.12 69 PHE A C 1
ATOM 518 O O . PHE A 1 69 ? 26.565 -5.389 -45.868 1.00 97.12 69 PHE A O 1
ATOM 525 N N . TYR A 1 70 ? 24.691 -6.633 -45.788 1.00 95.69 70 TYR A N 1
ATOM 526 C CA . TYR A 1 70 ? 25.325 -7.753 -45.083 1.00 95.69 70 TYR A CA 1
ATOM 527 C C . TYR A 1 70 ? 26.359 -8.482 -45.943 1.00 95.69 70 TYR A C 1
ATOM 529 O O . TYR A 1 70 ? 27.437 -8.797 -45.445 1.00 95.69 70 TYR A O 1
ATOM 537 N N . GLU A 1 71 ? 26.088 -8.673 -47.239 1.00 96.00 71 GLU A N 1
ATOM 538 C CA . GLU A 1 71 ? 27.082 -9.203 -48.182 1.00 96.00 71 GLU A CA 1
ATOM 539 C C . GLU A 1 71 ? 28.367 -8.372 -48.159 1.00 96.00 71 GLU A C 1
ATOM 541 O O . GLU A 1 71 ? 29.462 -8.910 -48.008 1.00 96.00 71 GLU A O 1
ATOM 546 N N . ARG A 1 72 ? 28.235 -7.045 -48.272 1.00 97.12 72 ARG A N 1
ATOM 547 C CA . ARG A 1 72 ? 29.377 -6.130 -48.282 1.00 97.12 72 ARG A CA 1
ATOM 548 C C . ARG A 1 72 ? 30.083 -6.075 -46.928 1.00 97.12 72 ARG A C 1
ATOM 550 O O . ARG A 1 72 ? 31.309 -6.019 -46.899 1.00 97.12 72 ARG A O 1
ATOM 557 N N . LEU A 1 73 ? 29.332 -6.075 -45.825 1.00 96.56 73 LEU A N 1
ATOM 558 C CA . LEU A 1 73 ? 29.887 -6.050 -44.472 1.00 96.56 73 LEU A CA 1
ATOM 559 C C . LEU A 1 73 ? 30.772 -7.273 -44.227 1.00 96.56 73 LEU A C 1
ATOM 561 O O . LEU A 1 73 ? 31.904 -7.107 -43.785 1.00 96.56 73 LEU A O 1
ATOM 565 N N . PHE A 1 74 ? 30.291 -8.471 -44.560 1.00 95.75 74 PHE A N 1
ATOM 566 C CA . PHE A 1 74 ? 31.033 -9.712 -44.330 1.00 95.75 74 PHE A CA 1
ATOM 567 C C . PHE A 1 74 ? 32.180 -9.926 -45.318 1.00 95.75 74 PHE A C 1
ATOM 569 O O . PHE A 1 74 ? 33.209 -10.469 -44.928 1.00 95.75 74 PHE A O 1
ATOM 576 N N . ASP A 1 75 ? 32.041 -9.470 -46.565 1.00 96.56 75 ASP A N 1
ATOM 577 C CA . ASP A 1 75 ? 33.134 -9.496 -47.545 1.00 96.56 75 ASP A CA 1
ATOM 578 C C . ASP A 1 75 ? 34.277 -8.552 -47.139 1.00 96.56 75 ASP A C 1
ATOM 580 O O . ASP A 1 75 ? 35.452 -8.916 -47.173 1.00 96.56 75 ASP A O 1
ATOM 584 N N . LYS A 1 76 ? 33.935 -7.333 -46.703 1.00 96.81 76 LYS A N 1
ATOM 585 C CA . LYS A 1 76 ? 34.922 -6.295 -46.391 1.00 96.81 76 LYS A CA 1
ATOM 586 C C . LYS A 1 76 ? 35.503 -6.396 -44.978 1.00 96.81 76 LYS A C 1
ATOM 588 O O . LYS A 1 76 ? 36.665 -6.044 -44.785 1.00 96.81 76 LYS A O 1
ATOM 593 N N . TYR A 1 77 ? 34.707 -6.852 -44.015 1.00 96.31 77 TYR A N 1
ATOM 594 C CA . TYR A 1 77 ? 35.071 -6.975 -42.601 1.00 96.31 77 TYR A CA 1
ATOM 595 C C . TYR A 1 77 ? 34.712 -8.377 -42.088 1.00 96.31 77 TYR A C 1
ATOM 597 O O . TYR A 1 77 ? 33.770 -8.534 -41.298 1.00 96.31 77 TYR A O 1
ATOM 605 N N . PRO A 1 78 ? 35.427 -9.422 -42.542 1.00 95.31 78 PRO A N 1
ATOM 606 C CA . PRO A 1 78 ? 35.137 -10.804 -42.169 1.00 95.31 78 PRO A CA 1
ATOM 607 C C . PRO A 1 78 ? 35.232 -11.051 -40.656 1.00 95.31 78 PRO A C 1
ATOM 609 O O . PRO A 1 78 ? 34.606 -11.977 -40.148 1.00 95.31 78 PRO A O 1
ATOM 612 N N . GLU A 1 79 ? 35.943 -10.203 -39.905 1.00 93.00 79 GLU A N 1
ATOM 613 C CA . GLU A 1 79 ? 36.000 -10.261 -38.442 1.00 93.00 79 GLU A CA 1
ATOM 614 C C . GLU A 1 79 ? 34.657 -9.974 -37.753 1.00 93.00 79 GLU A C 1
ATOM 616 O O . GLU A 1 79 ? 34.510 -10.262 -36.569 1.00 93.00 79 GLU A O 1
ATOM 621 N N . THR A 1 80 ? 33.675 -9.425 -38.475 1.00 92.62 80 THR A N 1
ATOM 622 C CA . THR A 1 80 ? 32.325 -9.182 -37.947 1.00 92.62 80 THR A CA 1
ATOM 623 C C . THR A 1 80 ? 31.427 -10.416 -38.011 1.00 92.62 80 THR A C 1
ATOM 625 O O . THR A 1 80 ? 30.453 -10.479 -37.269 1.00 92.62 80 THR A O 1
ATOM 628 N N . VAL A 1 81 ? 31.756 -11.418 -38.838 1.00 92.62 81 VAL A N 1
ATOM 629 C CA . VAL A 1 81 ? 30.949 -12.639 -39.031 1.00 92.62 81 VAL A CA 1
ATOM 630 C C . VAL A 1 81 ? 30.639 -13.372 -37.713 1.00 92.62 81 VAL A C 1
ATOM 632 O O . VAL A 1 81 ? 29.470 -13.709 -37.514 1.00 92.62 81 VAL A O 1
ATOM 635 N N . PRO A 1 82 ? 31.593 -13.547 -36.771 1.00 93.00 82 PRO A N 1
ATOM 636 C CA . PRO A 1 82 ? 31.329 -14.217 -35.496 1.00 93.00 82 PRO A CA 1
ATOM 637 C C . PRO A 1 82 ? 30.232 -13.571 -34.639 1.00 93.00 82 PRO A C 1
ATOM 639 O O . PRO A 1 82 ? 29.609 -14.249 -33.830 1.00 93.00 82 PRO A O 1
ATOM 642 N N . LEU A 1 83 ? 29.951 -12.274 -34.821 1.00 89.12 83 LEU A N 1
ATOM 643 C CA . LEU A 1 83 ? 28.876 -11.579 -34.098 1.00 89.12 83 LEU A CA 1
ATOM 644 C C . LEU A 1 83 ? 27.471 -12.041 -34.535 1.00 89.12 83 LEU A C 1
ATOM 646 O O . LEU A 1 83 ? 26.492 -11.759 -33.844 1.00 89.12 83 LEU A O 1
ATOM 650 N N . PHE A 1 84 ? 27.367 -12.746 -35.669 1.00 90.56 84 PHE A N 1
ATOM 651 C CA . PHE A 1 84 ? 26.108 -13.158 -36.295 1.00 90.56 84 PHE A CA 1
ATOM 652 C C . PHE A 1 84 ? 25.955 -14.687 -36.438 1.00 90.56 84 PHE A C 1
ATOM 654 O O . PHE A 1 84 ? 24.973 -15.130 -37.027 1.00 90.56 84 PHE A O 1
ATOM 661 N N . GLU A 1 85 ? 26.884 -15.499 -35.914 1.00 84.38 85 GLU A N 1
ATOM 662 C CA . GLU A 1 85 ? 26.916 -16.964 -36.121 1.00 84.38 85 GLU A CA 1
ATOM 663 C C . GLU A 1 85 ? 25.640 -17.691 -35.659 1.00 84.38 85 GLU A C 1
ATOM 665 O O . GLU A 1 85 ? 25.204 -18.643 -36.307 1.00 84.38 85 GLU A O 1
ATOM 670 N N . ASP A 1 86 ? 25.000 -17.205 -34.594 1.00 80.06 86 ASP A N 1
ATOM 671 C CA . ASP A 1 86 ? 23.827 -17.842 -33.983 1.00 80.06 86 ASP A CA 1
ATOM 672 C C . ASP A 1 86 ? 22.479 -17.275 -34.470 1.00 80.06 86 ASP A C 1
ATOM 674 O O . ASP A 1 86 ? 21.430 -17.612 -33.912 1.00 80.06 86 ASP A O 1
ATOM 678 N N . ILE A 1 87 ? 22.466 -16.414 -35.500 1.00 81.38 87 ILE A N 1
ATOM 679 C CA . ILE A 1 87 ? 21.232 -15.778 -35.986 1.00 81.38 87 ILE A CA 1
ATOM 680 C C . ILE A 1 87 ? 20.998 -15.887 -37.496 1.00 81.38 87 ILE A C 1
ATOM 682 O O . ILE A 1 87 ? 21.920 -15.798 -38.306 1.00 81.38 87 ILE A O 1
ATOM 686 N N . PRO A 1 88 ? 19.727 -16.013 -37.928 1.00 86.81 88 PRO A N 1
ATOM 687 C CA . PRO A 1 88 ? 19.400 -15.986 -39.343 1.00 86.81 88 PRO A CA 1
ATOM 688 C C . PRO A 1 88 ? 19.584 -14.572 -39.909 1.00 86.81 88 PRO A C 1
ATOM 690 O O . PRO A 1 88 ? 18.833 -13.656 -39.563 1.00 86.81 88 PRO A O 1
ATOM 693 N N . ILE A 1 89 ? 20.513 -14.414 -40.859 1.00 88.94 89 ILE A N 1
ATOM 694 C CA . ILE A 1 89 ? 20.810 -13.129 -41.522 1.00 88.94 89 ILE A CA 1
ATOM 695 C C . ILE A 1 89 ? 19.552 -12.472 -42.106 1.00 88.94 89 ILE A C 1
ATOM 697 O O . ILE A 1 89 ? 19.338 -11.283 -41.900 1.00 88.94 89 ILE A O 1
ATOM 701 N N . LYS A 1 90 ? 18.635 -13.248 -42.699 1.00 85.38 90 LYS A N 1
ATOM 702 C CA . LYS A 1 90 ? 17.345 -12.725 -43.193 1.00 85.38 90 LYS A CA 1
ATOM 703 C C . LYS A 1 90 ? 16.485 -12.053 -42.118 1.00 85.38 90 LYS A C 1
ATOM 705 O O . LYS A 1 90 ? 15.735 -11.124 -42.401 1.00 85.38 90 LYS A O 1
ATOM 710 N N . GLY A 1 91 ? 16.536 -12.543 -40.879 1.00 82.88 91 GLY A N 1
ATOM 711 C CA . GLY A 1 91 ? 15.845 -11.903 -39.758 1.00 82.88 91 GLY A CA 1
ATOM 712 C C . GLY A 1 91 ? 16.518 -10.591 -39.361 1.00 82.88 91 GLY A C 1
ATOM 713 O O . GLY A 1 91 ? 15.843 -9.619 -39.026 1.00 82.88 91 GLY A O 1
ATOM 714 N N . GLN A 1 92 ? 17.845 -10.554 -39.449 1.00 86.19 92 GLN A N 1
ATOM 715 C CA . GLN A 1 92 ? 18.648 -9.388 -39.119 1.00 86.19 92 GLN A CA 1
ATOM 716 C C . GLN A 1 92 ? 18.529 -8.268 -40.172 1.00 86.19 92 GLN A C 1
ATOM 718 O O . GLN A 1 92 ? 18.408 -7.102 -39.801 1.00 86.19 92 GLN A O 1
ATOM 723 N N . GLU A 1 93 ? 18.443 -8.608 -41.461 1.00 88.56 93 GLU A N 1
ATOM 724 C CA . GLU A 1 93 ? 18.135 -7.679 -42.562 1.00 88.56 93 GLU A CA 1
ATOM 725 C C . GLU A 1 93 ? 16.854 -6.874 -42.292 1.00 88.56 93 GLU A C 1
ATOM 727 O O . GLU A 1 93 ? 16.840 -5.646 -42.404 1.00 88.56 93 GLU A O 1
ATOM 732 N N . LYS A 1 94 ? 15.784 -7.553 -41.851 1.00 85.81 94 LYS A N 1
ATOM 733 C CA . LYS A 1 94 ? 14.512 -6.902 -41.499 1.00 85.81 94 LYS A CA 1
ATOM 734 C C . LYS A 1 94 ? 14.661 -5.932 -40.329 1.00 85.81 94 LYS A C 1
ATOM 736 O O . LYS A 1 94 ? 14.088 -4.845 -40.365 1.00 85.81 94 LYS A O 1
ATOM 741 N N . LYS A 1 95 ? 15.434 -6.304 -39.303 1.00 84.00 95 LYS A N 1
ATOM 742 C CA . LYS A 1 95 ? 15.684 -5.457 -38.122 1.00 84.00 95 LYS A CA 1
ATOM 743 C C . LYS A 1 95 ? 16.495 -4.214 -38.469 1.00 84.00 95 LYS A C 1
ATOM 745 O O . LYS A 1 95 ? 16.182 -3.131 -37.975 1.00 84.00 95 LYS A O 1
ATOM 750 N N . LEU A 1 96 ? 17.497 -4.351 -39.339 1.00 88.25 96 LEU A N 1
ATOM 751 C CA . LEU A 1 96 ? 18.253 -3.215 -39.857 1.00 88.25 96 LEU A CA 1
ATOM 752 C C . LEU A 1 96 ? 17.326 -2.238 -40.590 1.00 88.25 96 LEU A C 1
ATOM 754 O O . LEU A 1 96 ? 17.318 -1.050 -40.273 1.00 88.25 96 LEU A O 1
ATOM 758 N N . LEU A 1 97 ? 16.494 -2.736 -41.511 1.00 86.06 97 LEU A N 1
ATOM 759 C CA . LEU A 1 97 ? 15.565 -1.890 -42.260 1.00 86.06 97 LEU A CA 1
ATOM 760 C C . LEU A 1 97 ? 14.556 -1.191 -41.337 1.00 86.06 97 LEU A C 1
ATOM 762 O O . LEU A 1 97 ? 14.364 0.018 -41.450 1.00 86.06 97 LEU A O 1
ATOM 766 N N . ALA A 1 98 ? 13.964 -1.920 -40.386 1.00 84.19 98 ALA A N 1
ATOM 767 C CA . ALA A 1 98 ? 13.050 -1.349 -39.397 1.00 84.19 98 ALA A CA 1
ATOM 768 C C . ALA A 1 98 ? 13.719 -0.242 -38.561 1.00 84.19 98 ALA A C 1
ATOM 770 O O . ALA A 1 98 ? 13.107 0.792 -38.300 1.00 84.19 98 ALA A O 1
ATOM 771 N N . SER A 1 99 ? 14.993 -0.420 -38.202 1.00 86.56 99 SER A N 1
ATOM 772 C CA . SER A 1 99 ? 15.758 0.576 -37.442 1.00 86.56 99 SER A CA 1
ATOM 773 C C . SER A 1 99 ? 16.019 1.849 -38.253 1.00 86.56 99 SER A C 1
ATOM 775 O O . SER A 1 99 ? 15.936 2.949 -37.710 1.00 86.56 99 SER A O 1
ATOM 777 N N . LEU A 1 100 ? 16.280 1.725 -39.559 1.00 88.44 100 LEU A N 1
ATOM 778 C CA . LEU A 1 100 ? 16.432 2.874 -40.458 1.00 88.44 100 LEU A CA 1
ATOM 779 C C . LEU A 1 100 ? 15.108 3.611 -40.681 1.00 88.44 100 LEU A C 1
ATOM 781 O O . LEU A 1 100 ? 15.086 4.840 -40.667 1.00 88.44 100 LEU A O 1
ATOM 785 N N . VAL A 1 101 ? 13.999 2.878 -40.822 1.00 88.00 101 VAL A N 1
ATOM 786 C CA . VAL A 1 101 ? 12.654 3.471 -40.890 1.00 88.00 101 VAL A CA 1
ATOM 787 C C . VAL A 1 101 ? 12.360 4.265 -39.618 1.00 88.00 101 VAL A C 1
ATOM 789 O O . VAL A 1 101 ? 11.959 5.424 -39.708 1.00 88.00 101 VAL A O 1
ATOM 792 N N . LEU A 1 102 ? 12.609 3.677 -38.443 1.00 85.50 102 LEU A N 1
ATOM 793 C CA . LEU A 1 102 ? 12.399 4.338 -37.155 1.00 85.50 102 LEU A CA 1
ATOM 794 C C . LEU A 1 102 ? 13.244 5.612 -37.026 1.00 85.50 102 LEU A C 1
ATOM 796 O O . LEU A 1 102 ? 12.737 6.640 -36.578 1.00 85.50 102 LEU A O 1
ATOM 800 N N . LEU A 1 103 ? 14.512 5.557 -37.443 1.00 88.62 103 LEU A N 1
ATOM 801 C CA . LEU A 1 103 ? 15.404 6.714 -37.449 1.00 88.62 103 LEU A CA 1
ATOM 802 C C . LEU A 1 103 ? 14.841 7.846 -38.317 1.00 88.62 103 LEU A C 1
ATOM 804 O O . LEU A 1 103 ? 14.727 8.974 -37.841 1.00 88.62 103 LEU A O 1
ATOM 808 N N . VAL A 1 104 ? 14.446 7.542 -39.558 1.00 89.25 104 VAL A N 1
ATOM 809 C CA . VAL A 1 104 ? 13.927 8.539 -40.508 1.00 89.25 104 VAL A CA 1
ATOM 810 C C . VAL A 1 104 ? 12.602 9.137 -40.029 1.00 89.25 104 VAL A C 1
ATOM 812 O O . VAL A 1 104 ? 12.431 10.352 -40.062 1.00 89.25 104 VAL A O 1
ATOM 815 N N . GLN A 1 105 ? 11.693 8.318 -39.493 1.00 86.81 105 GLN A N 1
ATOM 816 C CA . GLN A 1 105 ? 10.403 8.778 -38.959 1.00 86.81 105 GLN A CA 1
ATOM 817 C C . GLN A 1 105 ? 10.533 9.736 -37.763 1.00 86.81 105 GLN A C 1
ATOM 819 O O . GLN A 1 105 ? 9.598 10.482 -37.473 1.00 86.81 105 GLN A O 1
ATOM 824 N N . ASN A 1 106 ? 11.676 9.731 -37.071 1.00 87.44 106 ASN A N 1
ATOM 825 C CA . ASN A 1 106 ? 11.904 10.526 -35.865 1.00 87.44 106 ASN A CA 1
ATOM 826 C C . ASN A 1 106 ? 12.995 11.601 -36.035 1.00 87.44 106 ASN A C 1
ATOM 828 O O . ASN A 1 106 ? 13.419 12.191 -35.043 1.00 87.44 106 ASN A O 1
ATOM 832 N N . LEU A 1 107 ? 13.412 11.937 -37.266 1.00 86.62 107 LEU A N 1
ATOM 833 C CA . LEU A 1 107 ? 14.422 12.985 -37.520 1.00 86.62 107 LEU A CA 1
ATOM 834 C C . LEU A 1 107 ? 14.034 14.366 -36.963 1.00 86.62 107 LEU A C 1
ATOM 836 O O . LEU A 1 107 ? 14.903 15.177 -36.650 1.00 86.62 107 LEU A O 1
ATOM 840 N N . HIS A 1 108 ? 12.735 14.631 -36.820 1.00 84.38 108 HIS A N 1
ATOM 841 C CA . HIS A 1 108 ? 12.207 15.869 -36.244 1.00 84.38 108 HIS A CA 1
ATOM 842 C C . HIS A 1 108 ? 12.088 15.859 -34.710 1.00 84.38 108 HIS A C 1
ATOM 844 O O . HIS A 1 108 ? 11.782 16.903 -34.135 1.00 84.38 108 HIS A O 1
ATOM 850 N N . LYS A 1 109 ? 12.295 14.707 -34.056 1.00 81.62 109 LYS A N 1
ATOM 851 C CA . LYS A 1 109 ? 12.202 14.516 -32.596 1.00 81.62 109 LYS A CA 1
ATOM 852 C C . LYS A 1 109 ? 13.337 13.616 -32.078 1.00 81.62 109 LYS A C 1
ATOM 854 O O . LYS A 1 109 ? 13.077 12.530 -31.550 1.00 81.62 109 LYS A O 1
ATOM 859 N N . PRO A 1 110 ? 14.608 14.018 -32.263 1.00 73.50 110 PRO A N 1
ATOM 860 C CA . PRO A 1 110 ? 15.764 13.186 -31.926 1.00 73.50 110 PRO A CA 1
ATOM 861 C C . PRO A 1 110 ? 15.840 12.804 -30.438 1.00 73.50 110 PRO A C 1
ATOM 863 O O . PRO A 1 110 ? 16.413 11.771 -30.101 1.00 73.50 110 PRO A O 1
ATOM 866 N N . GLU A 1 111 ? 15.235 13.592 -29.545 1.00 75.75 111 GLU A N 1
ATOM 867 C CA . GLU A 1 111 ? 15.144 13.317 -28.109 1.00 75.75 111 GLU A CA 1
ATOM 868 C C . GLU A 1 111 ? 14.394 12.018 -27.784 1.00 75.75 111 GLU A C 1
ATOM 870 O O . GLU A 1 111 ? 14.762 11.327 -26.839 1.00 75.75 111 GLU A O 1
ATOM 875 N N . VAL A 1 112 ? 13.408 11.633 -28.603 1.00 75.81 112 VAL A N 1
ATOM 876 C CA . VAL A 1 112 ? 12.619 10.402 -28.415 1.00 75.81 112 VAL A CA 1
ATOM 877 C C . VAL A 1 112 ? 13.470 9.152 -28.654 1.00 75.81 112 VAL A C 1
ATOM 879 O O . VAL A 1 112 ? 13.222 8.101 -28.069 1.00 75.81 112 VAL A O 1
ATOM 882 N N . LEU A 1 113 ? 14.503 9.258 -29.495 1.00 79.75 113 LEU A N 1
ATOM 883 C CA . LEU A 1 113 ? 15.388 8.138 -29.808 1.00 79.75 113 LEU A CA 1
ATOM 884 C C . LEU A 1 113 ? 16.532 7.977 -28.802 1.00 79.75 113 LEU A C 1
ATOM 886 O O . LEU A 1 113 ? 17.186 6.938 -28.816 1.00 79.75 113 LEU A O 1
ATOM 890 N N . ALA A 1 114 ? 16.802 8.965 -27.943 1.00 81.44 114 ALA A N 1
ATOM 891 C CA . ALA A 1 114 ? 18.001 8.969 -27.106 1.00 81.44 114 ALA A CA 1
ATOM 892 C C . ALA A 1 114 ? 18.059 7.768 -26.143 1.00 81.44 114 ALA A C 1
ATOM 894 O O . ALA A 1 114 ? 19.042 7.027 -26.160 1.00 81.44 114 ALA A O 1
ATOM 895 N N . GLU A 1 115 ? 16.998 7.531 -25.366 1.00 79.50 115 GLU A N 1
ATOM 896 C CA . GLU A 1 115 ? 16.919 6.399 -24.427 1.00 79.50 115 GLU A CA 1
ATOM 897 C C . GLU A 1 115 ? 16.913 5.049 -25.158 1.00 79.50 115 GLU A C 1
ATOM 899 O O . GLU A 1 115 ? 17.612 4.112 -24.766 1.00 79.50 115 GLU A O 1
ATOM 904 N N . TYR A 1 116 ? 16.179 4.959 -26.272 1.00 82.44 116 TYR A N 1
ATOM 905 C CA . TYR A 1 116 ? 16.131 3.752 -27.097 1.00 82.44 116 TYR A CA 1
ATOM 906 C C . TYR A 1 116 ? 17.516 3.380 -27.646 1.00 82.44 116 TYR A C 1
ATOM 908 O O . TYR A 1 116 ? 17.945 2.230 -27.529 1.00 82.44 116 TYR A O 1
ATOM 916 N N . LEU A 1 117 ? 18.240 4.352 -28.212 1.00 88.00 117 LEU A N 1
ATOM 917 C CA . LEU A 1 117 ? 19.582 4.154 -28.755 1.00 88.00 117 LEU A CA 1
ATOM 918 C C . LEU A 1 117 ? 20.594 3.820 -27.654 1.00 88.00 117 LEU A C 1
ATOM 920 O O . LEU A 1 117 ? 21.454 2.972 -27.867 1.00 88.00 117 LEU A O 1
ATOM 924 N N . GLN A 1 118 ? 20.478 4.404 -26.460 1.00 86.25 118 GLN A N 1
ATOM 925 C CA . GLN A 1 118 ? 21.314 4.017 -25.318 1.00 86.25 118 GLN A CA 1
ATOM 926 C C . GLN A 1 118 ? 21.067 2.564 -24.895 1.00 86.25 118 GLN A C 1
ATOM 928 O O . GLN A 1 118 ? 22.020 1.795 -24.755 1.00 86.25 118 GLN A O 1
ATOM 933 N N . GLY A 1 119 ? 19.800 2.155 -24.765 1.00 83.69 119 GLY A N 1
ATOM 934 C CA . GLY A 1 119 ? 19.444 0.769 -24.461 1.00 83.69 119 GLY A CA 1
ATOM 935 C C . GLY A 1 119 ? 19.911 -0.210 -25.544 1.00 83.69 119 GLY A C 1
ATOM 936 O O . GLY A 1 119 ? 20.377 -1.309 -25.237 1.00 83.69 119 GLY A O 1
ATOM 937 N N . LEU A 1 120 ? 19.844 0.193 -26.816 1.00 85.19 120 LEU A N 1
ATOM 938 C CA . LEU A 1 120 ? 20.393 -0.578 -27.929 1.00 85.19 120 LEU A CA 1
ATOM 939 C C . LEU A 1 120 ? 21.924 -0.683 -27.839 1.00 85.19 120 LEU A C 1
ATOM 941 O O . LEU A 1 120 ? 22.463 -1.771 -28.038 1.00 85.19 120 LEU A O 1
ATOM 945 N N . GLY A 1 121 ? 22.614 0.408 -27.491 1.00 88.38 121 GLY A N 1
ATOM 946 C CA . GLY A 1 121 ? 24.059 0.445 -27.256 1.00 88.38 121 GLY A CA 1
ATOM 947 C C . GLY A 1 121 ? 24.499 -0.528 -26.160 1.00 88.38 121 GLY A C 1
ATOM 948 O O . GLY A 1 121 ? 25.406 -1.324 -26.392 1.00 88.38 121 GLY A O 1
ATOM 949 N N . ALA A 1 122 ? 23.797 -0.555 -25.022 1.00 85.88 122 ALA A N 1
ATOM 950 C CA . ALA A 1 122 ? 24.064 -1.492 -23.926 1.00 85.88 122 ALA A CA 1
ATOM 951 C C . ALA A 1 122 ? 23.943 -2.963 -24.366 1.00 85.88 122 ALA A C 1
ATOM 953 O O . ALA A 1 122 ? 24.781 -3.796 -24.021 1.00 85.88 122 ALA A O 1
ATOM 954 N N . ARG A 1 123 ? 22.946 -3.292 -25.200 1.00 84.94 123 ARG A N 1
ATOM 955 C CA . ARG A 1 123 ? 22.833 -4.640 -25.785 1.00 84.94 123 ARG A CA 1
ATOM 956 C C . ARG A 1 123 ? 23.983 -4.955 -26.742 1.00 84.94 123 ARG A C 1
ATOM 958 O O . ARG A 1 123 ? 24.484 -6.071 -26.725 1.00 84.94 123 ARG A O 1
ATOM 965 N N . HIS A 1 124 ? 24.442 -3.983 -27.532 1.00 89.69 124 HIS A N 1
ATOM 966 C CA . HIS A 1 124 ? 25.591 -4.172 -28.425 1.00 89.69 124 HIS A CA 1
ATOM 967 C C . HIS A 1 124 ? 26.880 -4.486 -27.650 1.00 89.69 124 HIS A C 1
ATOM 969 O O . HIS A 1 124 ? 27.639 -5.346 -28.093 1.00 89.69 124 HIS A O 1
ATOM 975 N N . VAL A 1 125 ? 27.084 -3.880 -26.470 1.00 84.75 125 VAL A N 1
ATOM 976 C CA . VAL A 1 125 ? 28.182 -4.262 -25.559 1.00 84.75 125 VAL A CA 1
ATOM 977 C C . VAL A 1 125 ? 28.077 -5.743 -25.191 1.00 84.75 125 VAL A C 1
ATOM 979 O O . VAL A 1 125 ? 29.052 -6.483 -25.308 1.00 84.75 125 VAL A O 1
ATOM 982 N N . HIS A 1 126 ? 26.881 -6.199 -24.804 1.00 83.38 126 HIS A N 1
ATOM 983 C CA . HIS A 1 126 ? 26.631 -7.597 -24.432 1.00 83.38 126 HIS A CA 1
ATOM 984 C C . HIS A 1 126 ? 26.860 -8.582 -25.587 1.00 83.38 126 HIS A C 1
ATOM 986 O O . HIS A 1 126 ? 27.387 -9.675 -25.383 1.00 83.38 126 HIS A O 1
ATOM 992 N N . TYR A 1 127 ? 26.525 -8.179 -26.815 1.00 84.00 127 TYR A N 1
ATOM 993 C CA . TYR A 1 127 ? 26.796 -8.961 -28.027 1.00 84.00 127 TYR A CA 1
ATOM 994 C C . TYR A 1 127 ? 28.290 -9.012 -28.386 1.00 84.00 127 TYR A C 1
ATOM 996 O O . TYR A 1 127 ? 28.703 -9.832 -29.203 1.00 84.00 127 TYR A O 1
ATOM 1004 N N . GLY A 1 128 ? 29.121 -8.182 -27.750 1.00 87.50 128 GLY A N 1
ATOM 1005 C CA . GLY A 1 128 ? 30.557 -8.105 -28.003 1.00 87.50 128 GLY A CA 1
ATOM 1006 C C . GLY A 1 128 ? 30.936 -7.183 -29.161 1.00 87.50 128 GLY A C 1
ATOM 1007 O O . GLY A 1 128 ? 32.060 -7.278 -29.647 1.00 87.50 128 GLY A O 1
ATOM 1008 N N . VAL A 1 129 ? 30.027 -6.305 -29.591 1.00 91.31 129 VAL A N 1
ATOM 1009 C CA . VAL A 1 129 ? 30.341 -5.222 -30.530 1.00 91.31 129 VAL A CA 1
ATOM 1010 C C . VAL A 1 129 ? 31.273 -4.241 -29.828 1.00 91.31 129 VAL A C 1
ATOM 1012 O O . VAL A 1 129 ? 31.086 -3.929 -28.653 1.00 91.31 129 VAL A O 1
ATOM 1015 N N . THR A 1 130 ? 32.283 -3.751 -30.537 1.00 90.62 130 THR A N 1
ATOM 1016 C CA . THR A 1 130 ? 33.257 -2.790 -30.015 1.00 90.62 130 THR A CA 1
ATOM 1017 C C . THR A 1 130 ? 33.048 -1.407 -30.625 1.00 90.62 130 THR A C 1
ATOM 1019 O O . THR A 1 130 ? 32.361 -1.243 -31.635 1.00 90.62 130 THR A O 1
ATOM 1022 N N . ALA A 1 131 ? 33.674 -0.380 -30.043 1.00 90.44 131 ALA A N 1
ATOM 1023 C CA . ALA A 1 131 ? 33.629 0.966 -30.612 1.00 90.44 131 ALA A CA 1
ATOM 1024 C C . ALA A 1 131 ? 34.215 1.038 -32.038 1.00 90.44 131 ALA A C 1
ATOM 1026 O O . ALA A 1 131 ? 33.787 1.871 -32.837 1.00 90.44 131 ALA A O 1
ATOM 1027 N N . GLU A 1 132 ? 35.145 0.140 -32.377 1.00 91.69 132 GLU A N 1
ATOM 1028 C CA . GLU A 1 132 ? 35.788 0.065 -33.693 1.00 91.69 132 GLU A CA 1
ATOM 1029 C C . GLU A 1 132 ? 34.862 -0.476 -34.792 1.00 91.69 132 GLU A C 1
ATOM 1031 O O . GLU A 1 132 ? 35.131 -0.271 -35.976 1.00 91.69 132 GLU A O 1
ATOM 1036 N N . ASP A 1 133 ? 33.755 -1.131 -34.433 1.00 92.75 133 ASP A N 1
ATOM 1037 C CA . ASP A 1 133 ? 32.834 -1.729 -35.405 1.00 92.75 133 ASP A CA 1
ATOM 1038 C C . ASP A 1 133 ? 31.821 -0.721 -35.973 1.00 92.75 133 ASP A C 1
ATOM 1040 O O . ASP A 1 133 ? 31.363 -0.868 -37.109 1.00 92.75 133 ASP A O 1
ATOM 1044 N N . TYR A 1 134 ? 31.512 0.355 -35.238 1.00 92.81 134 TYR A N 1
ATOM 1045 C CA . TYR A 1 134 ? 30.548 1.378 -35.670 1.00 92.81 134 TYR A CA 1
ATOM 1046 C C . TYR A 1 134 ? 30.963 2.090 -36.970 1.00 92.81 134 TYR A C 1
ATOM 1048 O O . TYR A 1 134 ? 30.125 2.188 -37.873 1.00 92.81 134 TYR A O 1
ATOM 1056 N N . PRO A 1 135 ? 32.226 2.543 -37.138 1.00 93.06 135 PRO A N 1
ATOM 1057 C CA . PRO A 1 135 ? 32.672 3.114 -38.406 1.00 93.06 135 PRO A CA 1
ATOM 1058 C C . PRO A 1 135 ? 32.546 2.140 -39.586 1.00 93.06 135 PRO A C 1
ATOM 1060 O O . PRO A 1 135 ? 32.165 2.566 -40.673 1.00 93.06 135 PRO A O 1
ATOM 1063 N N . LYS A 1 136 ? 32.793 0.836 -39.376 1.00 93.88 136 LYS A N 1
ATOM 1064 C CA . LYS A 1 136 ? 32.678 -0.200 -40.424 1.00 93.88 136 LYS A CA 1
ATOM 1065 C C . LYS A 1 136 ? 31.237 -0.320 -40.917 1.00 93.88 136 LYS A C 1
ATOM 1067 O O . LYS A 1 136 ? 30.982 -0.381 -42.119 1.00 93.88 136 LYS A O 1
ATOM 1072 N N . VAL A 1 137 ? 30.278 -0.319 -39.990 1.00 93.50 137 VAL A N 1
ATOM 1073 C CA . VAL A 1 137 ? 28.843 -0.356 -40.308 1.00 93.50 137 VAL A CA 1
ATOM 1074 C C . VAL A 1 137 ? 28.409 0.914 -41.038 1.00 93.50 137 VAL A C 1
ATOM 1076 O O . VAL A 1 137 ? 27.769 0.818 -42.086 1.00 93.50 137 VAL A O 1
ATOM 1079 N N . ALA A 1 138 ? 28.783 2.093 -40.531 1.00 93.06 138 ALA A N 1
ATOM 1080 C CA . ALA A 1 138 ? 28.421 3.369 -41.145 1.00 93.06 138 ALA A CA 1
ATOM 1081 C C . ALA A 1 138 ? 28.966 3.482 -42.577 1.00 93.06 138 ALA A C 1
ATOM 1083 O O . ALA A 1 138 ? 28.224 3.819 -43.499 1.00 93.06 138 ALA A O 1
ATOM 1084 N N . GLU A 1 139 ? 30.236 3.130 -42.784 1.00 94.38 139 GLU A N 1
ATOM 1085 C CA . GLU A 1 139 ? 30.868 3.146 -44.101 1.00 94.38 139 GLU A CA 1
ATOM 1086 C C . GLU A 1 139 ? 30.154 2.218 -45.095 1.00 94.38 139 GLU A C 1
ATOM 1088 O O . GLU A 1 139 ? 29.859 2.620 -46.225 1.00 94.38 139 GLU A O 1
ATOM 1093 N N . ASN A 1 140 ? 29.853 0.981 -44.687 1.00 95.19 140 ASN A N 1
ATOM 1094 C CA . ASN A 1 140 ? 29.173 0.022 -45.554 1.00 95.19 140 ASN A CA 1
ATOM 1095 C C . ASN A 1 140 ? 27.759 0.464 -45.906 1.00 95.19 140 ASN A C 1
ATOM 1097 O O . ASN A 1 140 ? 27.376 0.384 -47.072 1.00 95.19 140 ASN A O 1
ATOM 1101 N N . LEU A 1 141 ? 27.003 0.958 -44.926 1.00 94.94 141 LEU A N 1
ATOM 1102 C CA . LEU A 1 141 ? 25.642 1.423 -45.153 1.00 94.94 141 LEU A CA 1
ATOM 1103 C C . LEU A 1 141 ? 25.617 2.591 -46.143 1.00 94.94 141 LEU A C 1
ATOM 1105 O O . LEU A 1 141 ? 24.867 2.546 -47.113 1.00 94.94 141 LEU A O 1
ATOM 1109 N N . LEU A 1 142 ? 26.491 3.586 -45.967 1.00 95.62 142 LEU A N 1
ATOM 1110 C CA . LEU A 1 142 ? 26.601 4.722 -46.887 1.00 95.62 142 LEU A CA 1
ATOM 1111 C C . LEU A 1 142 ? 26.983 4.286 -48.306 1.00 95.62 142 LEU A C 1
ATOM 1113 O O . LEU A 1 142 ? 26.436 4.807 -49.275 1.00 95.62 142 LEU A O 1
ATOM 1117 N N . ALA A 1 143 ? 27.906 3.329 -48.440 1.00 95.50 143 ALA A N 1
ATOM 1118 C CA . ALA A 1 143 ? 28.321 2.814 -49.742 1.00 95.50 143 ALA A CA 1
ATOM 1119 C C . ALA A 1 143 ? 27.176 2.094 -50.472 1.00 95.50 143 ALA A C 1
ATOM 1121 O O . ALA A 1 143 ? 26.985 2.313 -51.667 1.00 95.50 143 ALA A O 1
ATOM 1122 N N . VAL A 1 144 ? 26.400 1.272 -49.761 1.00 96.00 144 VAL A N 1
ATOM 1123 C CA . VAL A 1 144 ? 25.254 0.568 -50.353 1.00 96.00 144 VAL A CA 1
ATOM 1124 C C . VAL A 1 144 ? 24.116 1.541 -50.661 1.00 96.00 144 VAL A C 1
ATOM 1126 O O . VAL A 1 144 ? 23.543 1.486 -51.743 1.00 96.00 144 VAL A O 1
ATOM 1129 N N . MET A 1 145 ? 23.821 2.497 -49.781 1.00 94.50 145 MET A N 1
ATOM 1130 C CA . MET A 1 145 ? 22.818 3.528 -50.072 1.00 94.50 145 MET A CA 1
ATOM 1131 C C . MET A 1 145 ? 23.186 4.345 -51.318 1.00 94.50 145 MET A C 1
ATOM 1133 O O . MET A 1 145 ? 22.307 4.631 -52.126 1.00 94.50 145 MET A O 1
ATOM 1137 N N . ALA A 1 146 ? 24.472 4.650 -51.524 1.00 94.00 146 ALA A N 1
ATOM 1138 C CA . ALA A 1 146 ? 24.955 5.318 -52.732 1.00 94.00 146 ALA A CA 1
ATOM 1139 C C . ALA A 1 146 ? 24.736 4.490 -54.009 1.00 94.00 146 ALA A C 1
ATOM 1141 O O . ALA A 1 146 ? 24.314 5.035 -55.027 1.00 94.00 146 ALA A O 1
ATOM 1142 N N . GLU A 1 147 ? 24.997 3.179 -53.948 1.00 93.12 147 GLU A N 1
ATOM 1143 C CA . GLU A 1 147 ? 24.787 2.244 -55.063 1.00 93.12 147 GLU A CA 1
ATOM 1144 C C . GLU A 1 147 ? 23.317 2.231 -55.514 1.00 93.12 147 GLU A C 1
ATOM 1146 O O . GLU A 1 147 ? 23.035 2.279 -56.710 1.00 93.12 147 GLU A O 1
ATOM 1151 N N . PHE A 1 148 ? 22.381 2.242 -54.561 1.00 91.94 148 PHE A N 1
ATOM 1152 C CA . PHE A 1 148 ? 20.943 2.170 -54.837 1.00 91.94 148 PHE A CA 1
ATOM 1153 C C . PHE A 1 148 ? 20.298 3.530 -55.147 1.00 91.94 148 PHE A C 1
ATOM 1155 O O . PHE A 1 148 ? 19.327 3.593 -55.901 1.00 91.94 148 PHE A O 1
ATOM 1162 N N . ALA A 1 149 ? 20.808 4.625 -54.578 1.00 88.62 149 ALA A N 1
ATOM 1163 C CA . ALA A 1 149 ? 20.250 5.964 -54.778 1.00 88.62 149 ALA A CA 1
ATOM 1164 C C . ALA A 1 149 ? 20.658 6.596 -56.122 1.00 88.62 149 ALA A C 1
ATOM 1166 O O . ALA A 1 149 ? 19.985 7.519 -56.589 1.00 88.62 149 ALA A O 1
ATOM 1167 N N . GLY A 1 150 ? 21.737 6.115 -56.753 1.00 86.44 150 GLY A N 1
ATOM 1168 C CA . GLY A 1 150 ? 22.208 6.608 -58.049 1.00 86.44 150 GLY A CA 1
ATOM 1169 C C . GLY A 1 150 ? 22.412 8.127 -58.052 1.00 86.44 150 GLY A C 1
ATOM 1170 O O . GLY A 1 150 ? 23.048 8.680 -57.156 1.00 86.44 150 GLY A O 1
ATOM 1171 N N . ASP A 1 151 ? 21.820 8.819 -59.029 1.00 87.69 151 ASP A N 1
ATOM 1172 C CA . ASP A 1 151 ? 21.947 10.277 -59.202 1.00 87.69 151 ASP A CA 1
ATOM 1173 C C . ASP A 1 151 ? 21.387 11.105 -58.027 1.00 87.69 151 ASP A C 1
ATOM 1175 O O . ASP A 1 151 ? 21.711 12.287 -57.895 1.00 87.69 151 ASP A O 1
ATOM 1179 N N . LEU A 1 152 ? 20.553 10.513 -57.159 1.00 88.06 152 LEU A N 1
ATOM 1180 C CA . LEU A 1 152 ? 20.064 11.180 -55.947 1.00 88.06 152 LEU A CA 1
ATOM 1181 C C . LEU A 1 152 ? 21.139 11.273 -54.855 1.00 88.06 152 LEU A C 1
ATOM 1183 O O . LEU A 1 152 ? 20.992 12.073 -53.930 1.00 88.06 152 LEU A O 1
ATOM 1187 N N . TRP A 1 153 ? 22.219 10.491 -54.948 1.00 94.25 153 TRP A N 1
ATOM 1188 C CA . TRP A 1 153 ? 23.293 10.470 -53.959 1.00 94.25 153 TRP A CA 1
ATOM 1189 C C . TRP A 1 153 ? 24.303 11.604 -54.172 1.00 94.25 153 TRP A C 1
ATOM 1191 O O . TRP A 1 153 ? 25.442 11.409 -54.605 1.00 94.25 153 TRP A O 1
ATOM 1201 N N . THR A 1 154 ? 23.882 12.829 -53.872 1.00 95.56 154 THR A N 1
ATOM 1202 C CA . THR A 1 154 ? 24.757 14.005 -53.932 1.00 95.56 154 THR A CA 1
ATOM 1203 C C . THR A 1 154 ? 25.709 14.065 -52.731 1.00 95.56 154 THR A C 1
ATOM 1205 O O . THR A 1 154 ? 25.514 13.393 -51.716 1.00 95.56 154 THR A O 1
ATOM 1208 N N . ALA A 1 155 ? 26.734 14.921 -52.808 1.00 92.81 155 ALA A N 1
ATOM 1209 C CA . ALA A 1 155 ? 27.631 15.172 -51.676 1.00 92.81 155 ALA A CA 1
ATOM 1210 C C . ALA A 1 155 ? 26.871 15.661 -50.426 1.00 92.81 155 ALA A C 1
ATOM 1212 O O . ALA A 1 155 ? 27.194 15.255 -49.316 1.00 92.81 155 ALA A O 1
ATOM 1213 N N . GLU A 1 156 ? 25.828 16.474 -50.613 1.00 92.50 156 GLU A N 1
ATO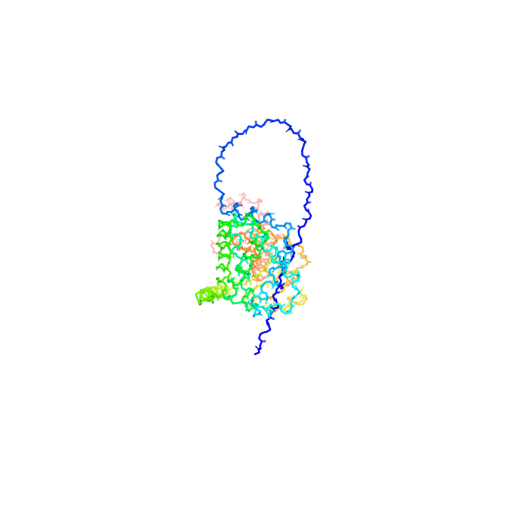M 1214 C CA . GLU A 1 156 ? 24.983 16.993 -49.530 1.00 92.50 156 GLU A CA 1
ATOM 1215 C C . GLU A 1 156 ? 24.187 15.871 -48.845 1.00 92.50 156 GLU A C 1
ATOM 1217 O O . GLU A 1 156 ? 24.135 15.818 -47.617 1.00 92.50 156 GLU A O 1
ATOM 1222 N N . VAL A 1 157 ? 23.625 14.936 -49.624 1.00 94.69 157 VAL A N 1
ATOM 1223 C CA . VAL A 1 157 ? 22.922 13.753 -49.097 1.00 94.69 157 VAL A CA 1
ATOM 1224 C C . VAL A 1 157 ? 23.886 12.859 -48.324 1.00 94.69 157 VAL A C 1
ATOM 1226 O O . VAL A 1 157 ? 23.587 12.464 -47.197 1.00 94.69 157 VAL A O 1
ATOM 1229 N N . LYS A 1 158 ? 25.073 12.593 -48.884 1.00 94.44 158 LYS A N 1
ATOM 1230 C CA . LYS A 1 158 ? 26.113 11.808 -48.211 1.00 94.44 158 LYS A CA 1
ATOM 1231 C C . LYS A 1 158 ? 26.491 12.421 -46.859 1.00 94.44 158 LYS A C 1
ATOM 1233 O O . LYS A 1 158 ? 26.478 11.717 -45.854 1.00 94.44 158 LYS A O 1
ATOM 1238 N N . THR A 1 159 ? 26.784 13.722 -46.821 1.00 93.81 159 THR A N 1
ATOM 1239 C CA . THR A 1 159 ? 27.161 14.419 -45.582 1.00 93.81 159 THR A CA 1
ATOM 1240 C C . THR A 1 159 ? 26.030 14.419 -44.551 1.00 93.81 159 THR A C 1
ATOM 1242 O O . THR A 1 159 ? 26.297 14.236 -43.362 1.00 93.81 159 THR A O 1
ATOM 1245 N N . ALA A 1 160 ? 24.772 14.571 -44.978 1.00 94.25 160 ALA A N 1
ATOM 1246 C CA . ALA A 1 160 ? 23.625 14.485 -44.076 1.00 94.25 160 ALA A CA 1
ATOM 1247 C C . ALA A 1 160 ? 23.520 13.093 -43.426 1.00 94.25 160 ALA A C 1
ATOM 1249 O O . ALA A 1 160 ? 23.386 12.993 -42.206 1.00 94.25 160 ALA A O 1
ATOM 1250 N N . TRP A 1 161 ? 23.648 12.018 -44.212 1.00 95.31 161 TRP A N 1
ATOM 1251 C CA . TRP A 1 161 ? 23.624 10.649 -43.686 1.00 95.31 161 TRP A CA 1
ATOM 1252 C C . TRP A 1 161 ? 24.814 10.343 -42.773 1.00 95.31 161 TRP A C 1
ATOM 1254 O O . TRP A 1 161 ? 24.621 9.763 -41.707 1.00 95.31 161 TRP A O 1
ATOM 1264 N N . GLU A 1 162 ? 26.025 10.773 -43.136 1.00 94.38 162 GLU A N 1
ATOM 1265 C CA . GLU A 1 162 ? 27.222 10.629 -42.295 1.00 94.38 162 GLU A CA 1
ATOM 1266 C C . GLU A 1 162 ? 27.026 11.274 -40.922 1.00 94.38 162 GLU A C 1
ATOM 1268 O O . GLU A 1 162 ? 27.293 10.655 -39.891 1.00 94.38 162 GLU A O 1
ATOM 1273 N N . LYS A 1 163 ? 26.515 12.509 -40.891 1.00 92.00 163 LYS A N 1
ATOM 1274 C CA . LYS A 1 163 ? 26.248 13.235 -39.647 1.00 92.00 163 LYS A CA 1
ATOM 1275 C C . LYS A 1 163 ? 25.218 12.508 -38.784 1.00 92.00 163 LYS A C 1
ATOM 1277 O O . LYS A 1 163 ? 25.471 12.305 -37.598 1.00 92.00 163 LYS A O 1
ATOM 1282 N N . THR A 1 164 ? 24.106 12.070 -39.374 1.00 92.69 164 THR A N 1
ATOM 1283 C CA . THR A 1 164 ? 23.052 11.347 -38.651 1.00 92.69 164 THR A CA 1
ATOM 1284 C C . THR A 1 164 ? 23.565 10.026 -38.074 1.00 92.69 164 THR A C 1
ATOM 1286 O O . THR A 1 164 ? 23.360 9.762 -36.888 1.00 92.69 164 THR A O 1
ATOM 1289 N N . LEU A 1 165 ? 24.282 9.217 -38.861 1.00 92.44 165 LEU A N 1
ATOM 1290 C CA . LEU A 1 165 ? 24.842 7.945 -38.390 1.00 92.44 165 LEU A CA 1
ATOM 1291 C C . LEU A 1 165 ? 25.890 8.152 -37.287 1.00 92.44 165 LEU A C 1
ATOM 1293 O O . LEU A 1 165 ? 25.893 7.412 -36.304 1.00 92.44 165 LEU A O 1
ATOM 1297 N N . ASN A 1 166 ? 26.719 9.195 -37.389 1.00 90.88 166 ASN A N 1
ATOM 1298 C CA . ASN A 1 166 ? 27.669 9.555 -36.335 1.00 90.88 166 ASN A CA 1
ATOM 1299 C C . ASN A 1 166 ? 26.961 9.972 -35.041 1.00 90.88 166 ASN A C 1
ATOM 1301 O O . ASN A 1 166 ? 27.390 9.580 -33.957 1.00 90.88 166 ASN A O 1
ATOM 1305 N N . THR A 1 167 ? 25.866 10.734 -35.120 1.00 90.19 167 THR A N 1
ATOM 1306 C CA . THR A 1 167 ? 25.061 11.074 -33.938 1.00 90.19 167 THR A CA 1
ATOM 1307 C C . THR A 1 167 ? 24.484 9.827 -33.275 1.00 90.19 167 THR A C 1
ATOM 1309 O O . THR A 1 167 ? 24.599 9.686 -32.058 1.00 90.19 167 THR A O 1
ATOM 1312 N N . VAL A 1 168 ? 23.928 8.899 -34.058 1.00 91.50 168 VAL A N 1
ATOM 1313 C CA . VAL A 1 168 ? 23.419 7.617 -33.548 1.00 91.50 168 VAL A CA 1
ATOM 1314 C C . VAL A 1 168 ? 24.532 6.828 -32.854 1.00 91.50 168 VAL A C 1
ATOM 1316 O O . VAL A 1 168 ? 24.369 6.433 -31.699 1.00 91.50 168 VAL A O 1
ATOM 1319 N N . ALA A 1 169 ? 25.687 6.671 -33.507 1.00 91.50 169 ALA A N 1
ATOM 1320 C CA . ALA A 1 169 ? 26.836 5.968 -32.945 1.00 91.50 169 ALA A CA 1
ATOM 1321 C C . ALA A 1 169 ? 27.327 6.615 -31.640 1.00 91.50 169 ALA A C 1
ATOM 1323 O O . ALA A 1 169 ? 27.539 5.914 -30.657 1.00 91.50 169 ALA A O 1
ATOM 1324 N N . MET A 1 170 ? 27.437 7.948 -31.580 1.00 89.88 170 MET A N 1
ATOM 1325 C CA . MET A 1 170 ? 27.833 8.660 -30.358 1.00 89.88 170 MET A CA 1
ATOM 1326 C C . MET A 1 170 ? 26.876 8.401 -29.193 1.00 89.88 170 MET A C 1
ATOM 1328 O O . MET A 1 170 ? 27.332 8.238 -28.066 1.00 89.88 170 MET A O 1
ATOM 1332 N N . ILE A 1 171 ? 25.561 8.364 -29.436 1.00 89.44 171 ILE A N 1
ATOM 1333 C CA . ILE A 1 171 ? 24.573 8.076 -28.386 1.00 89.44 171 ILE A CA 1
ATOM 1334 C C . ILE A 1 171 ? 24.718 6.632 -27.897 1.00 89.44 171 ILE A C 1
ATOM 1336 O O . ILE A 1 171 ? 24.748 6.408 -26.689 1.00 89.44 171 ILE A O 1
ATOM 1340 N N . MET A 1 172 ? 24.863 5.670 -28.812 1.00 91.19 172 MET A N 1
ATOM 1341 C CA . MET A 1 172 ? 25.051 4.256 -28.466 1.00 91.19 172 MET A CA 1
ATOM 1342 C C . MET A 1 172 ? 26.363 4.018 -27.705 1.00 91.19 172 MET A C 1
ATOM 1344 O O . MET A 1 172 ? 26.382 3.271 -26.730 1.00 91.19 172 MET A O 1
ATOM 1348 N N . LEU A 1 173 ? 27.444 4.705 -28.089 1.00 89.94 173 LEU A N 1
ATOM 1349 C CA . LEU A 1 173 ? 28.754 4.619 -27.437 1.00 89.94 173 LEU A CA 1
ATOM 1350 C C . LEU A 1 173 ? 28.774 5.208 -26.022 1.00 89.94 173 LEU A C 1
ATOM 1352 O O . LEU A 1 173 ? 29.637 4.833 -25.232 1.00 89.94 173 LEU A O 1
ATOM 1356 N N . LYS A 1 174 ? 27.813 6.062 -25.642 1.00 87.00 174 LYS A N 1
ATOM 1357 C CA . LYS A 1 174 ? 27.675 6.478 -24.234 1.00 87.00 174 LYS A CA 1
ATOM 1358 C C . LYS A 1 174 ? 27.430 5.287 -23.305 1.00 87.00 174 LYS A C 1
ATOM 1360 O O . LYS A 1 174 ? 27.866 5.332 -22.166 1.00 87.00 174 LYS A O 1
ATOM 1365 N N . ALA A 1 175 ? 26.802 4.215 -23.796 1.00 79.56 175 ALA A N 1
ATOM 1366 C CA . ALA A 1 175 ? 26.577 2.990 -23.027 1.00 79.56 175 ALA A CA 1
ATOM 1367 C C . ALA A 1 175 ? 27.837 2.109 -22.870 1.00 79.56 175 ALA A C 1
ATOM 1369 O O . ALA A 1 175 ? 27.793 1.113 -22.156 1.00 79.56 175 ALA A O 1
ATOM 1370 N N . TYR A 1 176 ? 28.940 2.444 -23.554 1.00 79.25 176 TYR A N 1
ATOM 1371 C CA . TYR A 1 176 ? 30.215 1.712 -23.504 1.00 79.25 176 TYR A CA 1
ATOM 1372 C C . TYR A 1 176 ? 31.173 2.297 -22.469 1.00 79.25 176 TYR A C 1
ATOM 1374 O O . TYR A 1 176 ? 32.151 1.650 -22.095 1.00 79.25 176 TYR A O 1
ATOM 1382 N N . GLN A 1 177 ? 30.924 3.531 -22.028 1.00 70.94 177 GLN A N 1
ATOM 1383 C CA . GLN A 1 177 ? 31.644 4.079 -20.894 1.00 70.94 177 GLN A CA 1
ATOM 1384 C C . GLN A 1 177 ? 31.169 3.323 -19.650 1.00 70.94 177 GLN A C 1
ATOM 1386 O O . GLN A 1 177 ? 29.955 3.212 -19.452 1.00 70.94 177 GLN A O 1
ATOM 1391 N N . PRO A 1 178 ? 32.079 2.782 -18.818 1.00 56.31 178 PRO A N 1
ATOM 1392 C CA . PRO A 1 178 ? 31.677 2.351 -17.494 1.00 56.31 178 PRO A CA 1
ATOM 1393 C C . PRO A 1 178 ? 31.005 3.556 -16.840 1.00 56.31 178 PRO A C 1
ATOM 1395 O O . PRO A 1 178 ? 31.574 4.644 -16.832 1.00 56.31 178 PRO A O 1
ATOM 1398 N N . THR A 1 179 ? 29.779 3.396 -16.350 1.00 55.09 179 THR A N 1
ATOM 1399 C CA . THR A 1 179 ? 29.165 4.366 -15.442 1.00 55.09 179 THR A CA 1
ATOM 1400 C C . THR A 1 179 ? 30.052 4.428 -14.198 1.00 55.09 179 THR A C 1
ATOM 1402 O O . THR A 1 179 ? 29.918 3.615 -13.284 1.00 55.09 179 THR A O 1
ATOM 1405 N N . GLU A 1 180 ? 31.054 5.309 -14.238 1.00 50.78 180 GLU A N 1
ATOM 1406 C CA . GLU A 1 180 ? 32.057 5.511 -13.198 1.00 50.78 180 GLU A CA 1
ATOM 1407 C C . GLU A 1 180 ? 31.349 5.945 -11.911 1.00 50.78 180 GLU A C 1
ATOM 1409 O O . GLU A 1 180 ? 30.654 6.954 -11.918 1.00 50.78 180 GLU A O 1
ATOM 1414 N N . GLU A 1 181 ? 31.514 5.141 -10.853 1.00 47.59 181 GLU A N 1
ATOM 1415 C CA . GLU A 1 181 ? 31.480 5.376 -9.390 1.00 47.59 181 GLU A CA 1
ATOM 1416 C C . GLU A 1 181 ? 30.551 6.447 -8.767 1.00 47.59 181 GLU A C 1
ATOM 1418 O O . GLU A 1 181 ? 30.026 6.215 -7.679 1.00 47.59 181 GLU A O 1
ATOM 1423 N N . ALA A 1 182 ? 30.284 7.582 -9.409 1.00 46.19 182 ALA A N 1
ATOM 1424 C CA . ALA A 1 182 ? 29.380 8.634 -8.960 1.00 46.19 182 ALA A CA 1
ATOM 1425 C C . ALA A 1 182 ? 27.912 8.175 -8.867 1.00 46.19 182 ALA A C 1
ATOM 1427 O O . ALA A 1 182 ? 27.267 8.464 -7.860 1.00 46.19 182 ALA A O 1
ATOM 1428 N N . ASP A 1 183 ? 27.397 7.399 -9.829 1.00 45.06 183 ASP A N 1
ATOM 1429 C CA . ASP A 1 183 ? 26.012 6.892 -9.769 1.00 45.06 183 ASP A CA 1
ATOM 1430 C C . ASP A 1 183 ? 25.843 5.786 -8.711 1.00 45.06 183 ASP A C 1
ATOM 1432 O O . ASP A 1 183 ? 24.825 5.723 -8.019 1.00 45.06 183 ASP A O 1
ATOM 1436 N N . MET A 1 184 ? 26.864 4.949 -8.492 1.00 45.38 184 MET A N 1
ATOM 1437 C CA . MET A 1 184 ? 26.837 3.918 -7.443 1.00 45.38 184 MET A CA 1
ATOM 1438 C C . MET A 1 184 ? 27.053 4.494 -6.033 1.00 45.38 184 MET A C 1
ATOM 1440 O O . MET A 1 184 ? 26.426 4.041 -5.078 1.00 45.38 184 MET A O 1
ATOM 1444 N N . ALA A 1 185 ? 27.894 5.519 -5.873 1.00 51.12 185 ALA A N 1
ATOM 1445 C CA . ALA A 1 185 ? 28.098 6.180 -4.584 1.00 51.12 185 ALA A CA 1
ATOM 1446 C C . ALA A 1 185 ? 26.908 7.075 -4.194 1.00 51.12 185 ALA A C 1
ATOM 1448 O O . ALA A 1 185 ? 26.533 7.123 -3.019 1.00 51.12 185 ALA A O 1
ATOM 1449 N N . MET A 1 186 ? 26.277 7.751 -5.164 1.00 46.84 186 MET A N 1
ATOM 1450 C CA . MET A 1 186 ? 25.078 8.557 -4.919 1.00 46.84 186 MET A CA 1
ATOM 1451 C C . MET A 1 186 ? 23.883 7.672 -4.537 1.00 46.84 186 MET A C 1
ATOM 1453 O O . MET A 1 186 ? 23.179 7.995 -3.581 1.00 46.84 186 MET A O 1
ATOM 1457 N N . THR A 1 187 ? 23.726 6.507 -5.177 1.00 60.88 187 THR A N 1
ATOM 1458 C CA . THR A 1 187 ? 22.692 5.523 -4.813 1.00 60.88 187 THR A CA 1
ATOM 1459 C C . THR A 1 187 ? 22.962 4.839 -3.474 1.00 60.88 187 THR A C 1
ATOM 1461 O O . THR A 1 187 ? 22.034 4.705 -2.685 1.00 60.88 187 THR A O 1
ATOM 1464 N N . GLN A 1 188 ? 24.206 4.469 -3.141 1.00 62.38 188 GLN A N 1
ATOM 1465 C CA . GLN A 1 188 ? 24.525 3.883 -1.828 1.00 62.38 188 GLN A CA 1
ATOM 1466 C C . GLN A 1 188 ? 24.316 4.864 -0.675 1.00 62.38 188 GLN A C 1
ATOM 1468 O O . GLN A 1 188 ? 23.786 4.476 0.364 1.00 62.38 188 GLN A O 1
ATOM 1473 N N . LYS A 1 189 ? 24.701 6.135 -0.844 1.00 71.06 189 LYS A N 1
ATOM 1474 C CA . LYS A 1 189 ? 24.485 7.159 0.183 1.00 71.06 189 LYS A CA 1
ATOM 1475 C C . LYS A 1 189 ? 22.994 7.446 0.380 1.00 71.06 189 LYS A C 1
ATOM 1477 O O . LYS A 1 189 ? 22.539 7.444 1.517 1.00 71.06 189 LYS A O 1
ATOM 1482 N N . GLN A 1 190 ? 22.233 7.624 -0.702 1.00 71.50 190 GLN A N 1
ATOM 1483 C CA . GLN A 1 190 ? 20.780 7.817 -0.623 1.00 71.50 190 GLN A CA 1
ATOM 1484 C C . GLN A 1 190 ? 20.069 6.588 -0.041 1.00 71.50 190 GLN A C 1
ATOM 1486 O O . GLN A 1 190 ? 19.181 6.733 0.795 1.00 71.50 190 GLN A O 1
ATOM 1491 N N . ALA A 1 191 ? 20.490 5.377 -0.416 1.00 72.31 191 ALA A N 1
ATOM 1492 C CA . ALA A 1 191 ? 19.967 4.144 0.160 1.00 72.31 191 ALA A CA 1
ATOM 1493 C C . ALA A 1 191 ? 20.295 4.034 1.654 1.00 72.31 191 ALA A C 1
ATOM 1495 O O . ALA A 1 191 ? 19.417 3.687 2.434 1.00 72.31 191 ALA A O 1
ATOM 1496 N N . ALA A 1 192 ? 21.514 4.379 2.078 1.00 78.75 192 ALA A N 1
ATOM 1497 C CA . ALA A 1 192 ? 21.905 4.367 3.485 1.00 78.75 192 ALA A CA 1
ATOM 1498 C C . ALA A 1 192 ? 21.145 5.416 4.312 1.00 78.75 192 ALA A C 1
ATOM 1500 O O . ALA A 1 192 ? 20.690 5.110 5.412 1.00 78.75 192 ALA A O 1
ATOM 1501 N N . GLU A 1 193 ? 20.962 6.628 3.784 1.00 81.94 193 GLU A N 1
ATOM 1502 C CA . GLU A 1 193 ? 20.170 7.682 4.428 1.00 81.94 193 GLU A CA 1
ATOM 1503 C C . GLU A 1 193 ? 18.695 7.274 4.543 1.00 81.94 193 GLU A C 1
ATOM 1505 O O . GLU A 1 193 ? 18.104 7.406 5.615 1.00 81.94 193 GLU A O 1
ATOM 1510 N N . MET A 1 194 ? 18.119 6.689 3.488 1.00 74.69 194 MET A N 1
ATOM 1511 C CA . MET A 1 194 ? 16.751 6.165 3.505 1.00 74.69 194 MET A CA 1
ATOM 1512 C C . MET A 1 194 ? 16.600 4.977 4.465 1.00 74.69 194 MET A C 1
ATOM 1514 O O . MET A 1 194 ? 15.638 4.920 5.227 1.00 74.69 194 MET A O 1
ATOM 1518 N N . GLN A 1 195 ? 17.573 4.064 4.504 1.00 74.56 195 GLN A N 1
ATOM 1519 C CA . GLN A 1 195 ? 17.609 2.950 5.454 1.00 74.56 195 GLN A CA 1
ATOM 1520 C C . GLN A 1 195 ? 17.693 3.458 6.899 1.00 74.56 195 GLN A C 1
ATOM 1522 O O . GLN A 1 195 ? 17.016 2.934 7.784 1.00 74.56 195 GLN A O 1
ATOM 1527 N N . GLN A 1 196 ? 18.501 4.492 7.148 1.00 82.25 196 GLN A N 1
ATOM 1528 C CA . GLN A 1 196 ? 18.630 5.112 8.462 1.00 82.25 196 GLN A CA 1
ATOM 1529 C C . GLN A 1 196 ? 17.341 5.834 8.873 1.00 82.25 196 GLN A C 1
ATOM 1531 O O . GLN A 1 196 ? 16.951 5.754 10.037 1.00 82.25 196 GLN A O 1
ATOM 1536 N N . GLU A 1 197 ? 16.667 6.509 7.941 1.00 79.38 197 GLU A N 1
ATOM 1537 C CA . GLU A 1 197 ? 15.378 7.156 8.191 1.00 79.38 197 GLU A CA 1
ATOM 1538 C C . GLU A 1 197 ? 14.281 6.130 8.502 1.00 79.38 197 GLU A C 1
ATOM 1540 O O . GLU A 1 197 ? 13.595 6.262 9.514 1.00 79.38 197 GLU A O 1
ATOM 1545 N N . LEU A 1 198 ? 14.181 5.048 7.723 1.00 77.00 198 LEU A N 1
ATOM 1546 C CA . LEU A 1 198 ? 13.259 3.940 7.999 1.00 77.00 198 LEU A CA 1
ATOM 1547 C C . LEU A 1 198 ? 13.543 3.286 9.357 1.00 77.00 198 LEU A C 1
ATOM 1549 O O . LEU A 1 198 ? 12.614 3.010 10.115 1.00 77.00 198 LEU A O 1
ATOM 1553 N N . ALA A 1 199 ? 14.817 3.080 9.705 1.00 79.94 199 ALA A N 1
ATOM 1554 C CA . ALA A 1 199 ? 15.201 2.551 11.012 1.00 79.94 199 ALA A CA 1
ATOM 1555 C C . ALA A 1 199 ? 14.801 3.499 12.154 1.00 79.94 199 ALA A C 1
ATOM 1557 O O . ALA A 1 199 ? 14.322 3.048 13.193 1.00 79.94 199 ALA A O 1
ATOM 1558 N N . ARG A 1 200 ? 14.946 4.815 11.957 1.00 84.06 200 ARG A N 1
ATOM 1559 C CA . ARG A 1 200 ? 14.535 5.843 12.922 1.00 84.06 200 ARG A CA 1
ATOM 1560 C C . ARG A 1 200 ? 13.021 5.842 13.127 1.00 84.06 200 ARG A C 1
ATOM 1562 O O . ARG A 1 200 ? 12.569 5.802 14.269 1.00 84.06 200 ARG A O 1
ATOM 1569 N N . MET A 1 201 ? 12.250 5.849 12.038 1.00 78.62 201 MET A N 1
ATOM 1570 C CA . MET A 1 201 ? 10.786 5.815 12.082 1.00 78.62 201 MET A CA 1
ATOM 1571 C C . MET A 1 201 ? 10.281 4.516 12.720 1.00 78.62 201 MET A C 1
ATOM 1573 O O . MET A 1 201 ? 9.471 4.559 13.645 1.00 78.62 201 MET A O 1
ATOM 1577 N N . SER A 1 202 ? 10.828 3.367 12.309 1.00 78.31 202 SER A N 1
ATOM 1578 C CA . SER A 1 202 ? 10.512 2.061 12.899 1.00 78.31 202 SER A CA 1
ATOM 1579 C C . SER A 1 202 ? 10.846 2.015 14.393 1.00 78.31 202 SER A C 1
ATOM 1581 O O . SER A 1 202 ? 10.046 1.536 15.195 1.00 78.31 202 SER A O 1
ATOM 1583 N N . SER A 1 203 ? 11.984 2.581 14.808 1.00 80.94 203 SER A N 1
ATOM 1584 C CA . SER A 1 203 ? 12.349 2.676 16.224 1.00 80.94 203 SER A CA 1
ATOM 1585 C C . SER A 1 203 ? 11.392 3.563 17.021 1.00 80.94 203 SER A C 1
ATOM 1587 O O . SER A 1 203 ? 11.081 3.223 18.160 1.00 80.94 203 SER A O 1
ATOM 1589 N N . ALA A 1 204 ? 10.930 4.685 16.463 1.00 82.88 204 ALA A N 1
ATOM 1590 C CA . ALA A 1 204 ? 9.977 5.568 17.137 1.00 82.88 204 ALA A CA 1
ATOM 1591 C C . ALA A 1 204 ? 8.634 4.861 17.366 1.00 82.88 204 ALA A C 1
ATOM 1593 O O . ALA A 1 204 ? 8.073 4.914 18.459 1.00 82.88 204 ALA A O 1
ATOM 1594 N N . VAL A 1 205 ? 8.162 4.131 16.355 1.00 85.75 205 VAL A N 1
ATOM 1595 C CA . VAL A 1 205 ? 6.923 3.358 16.436 1.00 85.75 205 VAL A CA 1
ATOM 1596 C C . VAL A 1 205 ? 7.045 2.171 17.400 1.00 85.75 205 VAL A C 1
ATOM 1598 O O . VAL A 1 205 ? 6.141 1.932 18.203 1.00 85.75 205 VAL A O 1
ATOM 1601 N N . ASN A 1 206 ? 8.162 1.440 17.366 1.00 82.50 206 ASN A N 1
ATOM 1602 C CA . ASN A 1 206 ? 8.400 0.308 18.264 1.00 82.50 206 ASN A CA 1
ATOM 1603 C C . ASN A 1 206 ? 8.649 0.722 19.719 1.00 82.50 206 ASN A C 1
ATOM 1605 O O . ASN A 1 206 ? 8.354 -0.054 20.623 1.00 82.50 206 ASN A O 1
ATOM 1609 N N . GLY A 1 207 ? 9.163 1.932 19.953 1.00 81.12 207 GLY A N 1
ATOM 1610 C CA . GLY A 1 207 ? 9.297 2.508 21.291 1.00 81.12 207 GLY A CA 1
ATOM 1611 C C . GLY A 1 207 ? 7.990 3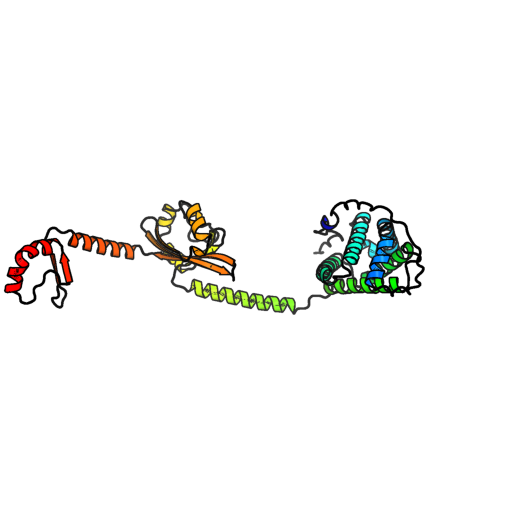.057 21.872 1.00 81.12 207 GLY A C 1
ATOM 1612 O O . GLY A 1 207 ? 7.956 3.403 23.052 1.00 81.12 207 GLY A O 1
ATOM 1613 N N . SER A 1 208 ? 6.922 3.152 21.071 1.00 90.44 208 SER A N 1
ATOM 1614 C CA . SER A 1 208 ? 5.614 3.609 21.542 1.00 90.44 208 SER A CA 1
ATOM 1615 C C . SER A 1 208 ? 4.970 2.577 22.469 1.00 90.44 208 SER A C 1
ATOM 1617 O O . SER A 1 208 ? 4.962 1.381 22.180 1.00 90.44 208 SER A O 1
ATOM 1619 N N . ALA A 1 209 ? 4.383 3.050 23.569 1.00 89.56 209 ALA A N 1
ATOM 1620 C CA . ALA A 1 209 ? 3.599 2.215 24.479 1.00 89.56 209 ALA A CA 1
ATOM 1621 C C . ALA A 1 209 ? 2.198 1.888 23.930 1.00 89.56 209 ALA A C 1
ATOM 1623 O O . ALA A 1 209 ? 1.544 0.972 24.424 1.00 89.56 209 ALA A O 1
ATOM 1624 N N . THR A 1 210 ? 1.734 2.626 22.919 1.00 91.88 210 THR A N 1
ATOM 1625 C CA . THR A 1 210 ? 0.436 2.390 22.280 1.00 91.88 210 THR A CA 1
ATOM 1626 C C . THR A 1 210 ? 0.548 1.210 21.326 1.00 91.88 210 THR A C 1
ATOM 1628 O O . THR A 1 210 ? 1.404 1.213 20.440 1.00 91.88 210 THR A O 1
ATOM 1631 N N . ALA A 1 211 ? -0.311 0.205 21.484 1.00 95.50 211 ALA A N 1
ATOM 1632 C CA . ALA A 1 211 ? -0.388 -0.907 20.546 1.00 95.50 211 ALA A CA 1
ATOM 1633 C C . ALA A 1 211 ? -0.862 -0.404 19.176 1.00 95.50 211 ALA A C 1
ATOM 1635 O O . ALA A 1 211 ? -1.936 0.189 19.068 1.00 95.50 211 ALA A O 1
ATOM 1636 N N . MET A 1 212 ? -0.049 -0.644 18.147 1.00 94.81 212 MET A N 1
ATOM 1637 C CA . MET A 1 212 ? -0.331 -0.267 16.767 1.00 94.81 212 MET A CA 1
ATOM 1638 C C . MET A 1 212 ? -0.089 -1.426 15.792 1.00 94.81 212 MET A C 1
ATOM 1640 O O . MET A 1 212 ? 0.866 -2.199 15.933 1.00 94.81 212 MET A O 1
ATOM 1644 N N . MET A 1 213 ? -0.955 -1.505 14.785 1.00 95.62 213 MET A N 1
ATOM 1645 C CA . MET A 1 213 ? -0.874 -2.374 13.614 1.00 95.62 213 MET A CA 1
ATOM 1646 C C . MET A 1 213 ? -1.104 -1.539 12.348 1.00 95.62 213 MET A C 1
ATOM 1648 O O . MET A 1 213 ? -1.809 -0.536 12.390 1.00 95.62 213 MET A O 1
ATOM 1652 N N . MET A 1 214 ? -0.516 -1.930 11.220 1.00 95.50 214 MET A N 1
ATOM 1653 C CA . MET A 1 214 ? -0.784 -1.315 9.918 1.00 95.50 214 MET A CA 1
ATOM 1654 C C . MET A 1 214 ? -1.133 -2.379 8.889 1.00 95.50 214 MET A C 1
ATOM 1656 O O . MET A 1 214 ? -0.625 -3.500 8.956 1.00 95.50 214 MET A O 1
ATOM 1660 N N . ILE A 1 215 ? -1.972 -1.997 7.930 1.00 96.31 215 ILE A N 1
ATOM 1661 C CA . ILE A 1 215 ? -2.373 -2.840 6.805 1.00 96.31 215 ILE A CA 1
ATOM 1662 C C . ILE A 1 215 ? -2.150 -2.118 5.477 1.00 96.31 215 ILE A C 1
ATOM 1664 O O . ILE A 1 215 ? -2.235 -0.889 5.421 1.00 96.31 215 ILE A O 1
ATOM 1668 N N . ASN A 1 216 ? -1.908 -2.874 4.407 1.00 95.69 216 ASN A N 1
ATOM 1669 C CA . ASN A 1 216 ? -1.918 -2.347 3.039 1.00 95.69 216 ASN A CA 1
ATOM 1670 C C . ASN A 1 216 ? -3.351 -2.265 2.467 1.00 95.69 216 ASN A C 1
ATOM 1672 O O . ASN A 1 216 ? -4.339 -2.590 3.128 1.00 95.69 216 ASN A O 1
ATOM 1676 N N . ARG A 1 217 ? -3.469 -1.832 1.206 1.00 94.88 217 ARG A N 1
ATOM 1677 C CA . ARG A 1 217 ? -4.742 -1.751 0.461 1.00 94.88 217 ARG A CA 1
ATOM 1678 C C . ARG A 1 217 ? -5.423 -3.103 0.226 1.00 94.88 217 ARG A C 1
ATOM 1680 O O . ARG A 1 217 ? -6.634 -3.124 0.012 1.00 94.88 217 ARG A O 1
ATOM 1687 N N . ASP A 1 218 ? -4.669 -4.194 0.301 1.00 94.44 218 ASP A N 1
ATOM 1688 C CA . ASP A 1 218 ? -5.168 -5.564 0.176 1.00 94.44 218 ASP A CA 1
ATOM 1689 C C . ASP A 1 218 ? -5.581 -6.169 1.524 1.00 94.44 218 ASP A C 1
ATOM 1691 O O . ASP A 1 218 ? -6.078 -7.296 1.562 1.00 94.44 218 ASP A O 1
ATOM 1695 N N . PHE A 1 219 ? -5.513 -5.370 2.601 1.00 94.69 219 PHE A N 1
ATOM 1696 C CA . PHE A 1 219 ? -5.906 -5.723 3.966 1.00 94.69 219 PHE A CA 1
ATOM 1697 C C . PHE A 1 219 ? -4.942 -6.711 4.636 1.00 94.69 219 PHE A C 1
ATOM 1699 O O . PHE A 1 219 ? -5.274 -7.330 5.647 1.00 94.69 219 PHE A O 1
ATOM 1706 N N . GLU A 1 220 ? -3.731 -6.832 4.095 1.00 95.94 220 GLU A N 1
ATOM 1707 C CA . GLU A 1 220 ? -2.651 -7.611 4.689 1.00 95.94 220 GLU A CA 1
ATOM 1708 C C . GLU A 1 220 ? -1.940 -6.790 5.759 1.00 95.94 220 GLU A C 1
ATOM 1710 O O . GLU A 1 220 ? -1.627 -5.614 5.554 1.00 95.94 220 GLU A O 1
ATOM 1715 N N . ILE A 1 221 ? -1.655 -7.423 6.892 1.00 95.06 221 ILE A N 1
ATOM 1716 C CA . ILE A 1 221 ? -0.921 -6.825 8.001 1.00 95.06 221 ILE A CA 1
ATOM 1717 C C . ILE A 1 221 ? 0.533 -6.628 7.578 1.00 95.06 221 ILE A C 1
ATOM 1719 O O . ILE A 1 221 ? 1.277 -7.588 7.393 1.00 95.06 221 ILE A O 1
ATOM 1723 N N . THR A 1 222 ? 0.966 -5.378 7.462 1.00 93.75 222 THR A N 1
ATOM 1724 C CA . THR A 1 222 ? 2.333 -5.030 7.048 1.00 93.75 222 THR A CA 1
ATOM 1725 C C . THR A 1 222 ? 3.235 -4.684 8.222 1.00 93.75 222 THR A C 1
ATOM 1727 O O . THR A 1 222 ? 4.458 -4.741 8.099 1.00 93.75 222 THR A O 1
ATOM 1730 N N . PHE A 1 223 ? 2.653 -4.334 9.370 1.00 93.38 223 PHE A N 1
ATOM 1731 C CA . PHE A 1 223 ? 3.407 -3.938 10.551 1.00 93.38 223 PHE A CA 1
ATOM 1732 C C . PHE A 1 223 ? 2.616 -4.177 11.839 1.00 93.38 223 PHE A C 1
ATOM 1734 O O . PHE A 1 223 ? 1.415 -3.917 11.896 1.00 93.38 223 PHE A O 1
ATOM 1741 N N . VAL A 1 224 ? 3.315 -4.599 12.893 1.00 93.94 224 VAL A N 1
ATOM 1742 C CA . VAL A 1 224 ? 2.832 -4.634 14.281 1.00 93.94 224 VAL A CA 1
ATOM 1743 C C . VAL A 1 224 ? 3.964 -4.203 15.205 1.00 93.94 224 VAL A C 1
ATOM 1745 O O . VAL A 1 224 ? 5.102 -4.638 15.027 1.00 93.94 224 VAL A O 1
ATOM 1748 N N . ASN A 1 225 ? 3.675 -3.357 16.194 1.00 93.25 225 ASN A N 1
ATOM 1749 C CA . ASN A 1 225 ? 4.684 -2.980 17.185 1.00 93.25 225 ASN A CA 1
ATOM 1750 C C . ASN A 1 225 ? 4.701 -3.913 18.407 1.00 93.25 225 ASN A C 1
ATOM 1752 O O . ASN A 1 225 ? 3.766 -4.676 18.672 1.00 93.25 225 ASN A O 1
ATOM 1756 N N . GLN A 1 226 ? 5.766 -3.803 19.204 1.00 93.00 226 GLN A N 1
ATOM 1757 C CA . GLN A 1 226 ? 5.955 -4.615 20.407 1.00 93.00 226 GLN A CA 1
ATOM 1758 C C . GLN A 1 226 ? 4.837 -4.428 21.447 1.00 93.00 226 GLN A C 1
ATOM 1760 O O . GLN A 1 226 ? 4.511 -5.372 22.172 1.00 93.00 226 GLN A O 1
ATOM 1765 N N . ALA A 1 227 ? 4.231 -3.239 21.525 1.00 94.62 227 ALA A N 1
ATOM 1766 C CA . ALA A 1 227 ? 3.109 -2.978 22.420 1.00 94.62 227 ALA A CA 1
ATOM 1767 C C . ALA A 1 227 ? 1.876 -3.822 22.052 1.00 94.62 227 ALA A C 1
ATOM 1769 O O . ALA A 1 227 ? 1.263 -4.399 22.948 1.00 94.62 227 ALA A O 1
ATOM 1770 N N . THR A 1 228 ? 1.572 -3.996 20.757 1.00 94.69 228 THR A N 1
ATOM 1771 C CA . THR A 1 228 ? 0.502 -4.900 20.290 1.00 94.69 228 THR A CA 1
ATOM 1772 C C . THR A 1 228 ? 0.763 -6.334 20.727 1.00 94.69 228 THR A C 1
ATOM 1774 O O . THR A 1 228 ? -0.094 -6.957 21.351 1.00 94.69 228 THR A O 1
ATOM 1777 N N . ILE A 1 229 ? 1.975 -6.839 20.480 1.00 93.81 229 ILE A N 1
ATOM 1778 C CA . ILE A 1 229 ? 2.351 -8.200 20.878 1.00 93.81 229 ILE A CA 1
ATOM 1779 C C . ILE A 1 229 ? 2.240 -8.375 22.395 1.00 93.81 229 ILE A C 1
ATOM 1781 O O . ILE A 1 229 ? 1.688 -9.362 22.870 1.00 93.81 229 ILE A O 1
ATOM 1785 N N . THR A 1 230 ? 2.727 -7.407 23.170 1.00 94.06 230 THR A N 1
ATOM 1786 C CA . THR A 1 230 ? 2.688 -7.446 24.640 1.00 94.06 230 THR A CA 1
ATOM 1787 C C . THR A 1 230 ? 1.256 -7.423 25.175 1.00 94.06 230 THR A C 1
ATOM 1789 O O . THR A 1 230 ? 0.946 -8.147 26.117 1.00 94.06 230 THR A O 1
ATOM 1792 N N . MET A 1 231 ? 0.382 -6.625 24.561 1.00 94.12 231 MET A N 1
ATOM 1793 C CA . MET A 1 231 ? -1.020 -6.486 24.948 1.00 94.12 231 MET A CA 1
ATOM 1794 C C . MET A 1 231 ? -1.838 -7.749 24.639 1.00 94.12 231 MET A C 1
ATOM 1796 O O . MET A 1 231 ? -2.655 -8.149 25.466 1.00 94.12 231 MET A O 1
ATOM 1800 N N . LEU A 1 232 ? -1.595 -8.404 23.497 1.00 94.31 232 LEU A N 1
ATOM 1801 C CA . LEU A 1 232 ? -2.337 -9.601 23.077 1.00 94.31 232 LEU A CA 1
ATOM 1802 C C . LEU A 1 232 ? -1.801 -10.905 23.688 1.00 94.31 232 LEU A C 1
ATOM 1804 O O . LEU A 1 232 ? -2.568 -11.850 23.857 1.00 94.31 232 LEU A O 1
ATOM 1808 N N . ARG A 1 233 ? -0.511 -10.974 24.052 1.00 95.38 233 ARG A N 1
ATOM 1809 C CA . ARG A 1 233 ? 0.147 -12.204 24.544 1.00 95.38 233 ARG A CA 1
ATOM 1810 C C . ARG A 1 233 ? -0.572 -12.901 25.710 1.00 95.38 233 ARG A C 1
ATOM 1812 O O . ARG A 1 233 ? -0.683 -14.122 25.653 1.00 95.38 233 ARG A O 1
ATOM 1819 N N . PRO A 1 234 ? -1.100 -12.200 26.733 1.00 95.38 234 PRO A N 1
ATOM 1820 C CA . PRO A 1 234 ? -1.847 -12.846 27.816 1.00 95.38 234 PRO A CA 1
ATOM 1821 C C . PRO A 1 234 ? -3.176 -13.480 27.379 1.00 95.38 234 PRO A C 1
ATOM 1823 O O . PRO A 1 234 ? -3.776 -14.221 28.152 1.00 95.38 234 PRO A O 1
ATOM 1826 N N . TYR A 1 235 ? -3.653 -13.168 26.173 1.00 94.06 235 TYR A N 1
ATOM 1827 C CA . TYR A 1 235 ? -4.985 -13.516 25.686 1.00 94.06 235 TYR A CA 1
ATOM 1828 C C . TYR A 1 235 ? -4.964 -14.400 24.437 1.00 94.06 235 TYR A C 1
ATOM 1830 O O . TYR A 1 235 ? -6.005 -14.567 23.811 1.00 94.06 235 TYR A O 1
ATOM 1838 N N . VAL A 1 236 ? -3.810 -14.963 24.066 1.00 93.12 236 VAL A N 1
ATOM 1839 C CA . VAL A 1 236 ? -3.662 -15.780 22.84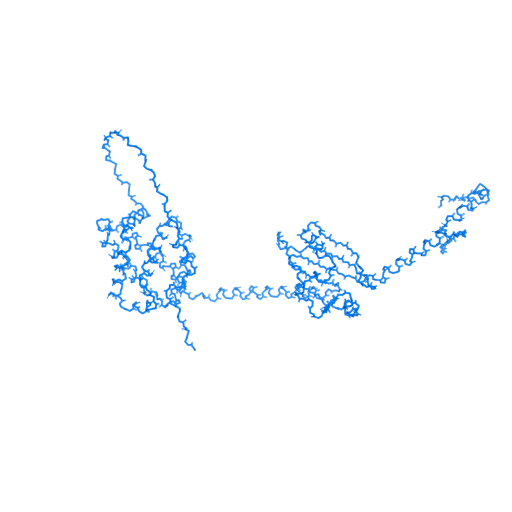8 1.00 93.12 236 VAL A CA 1
ATOM 1840 C C . VAL A 1 236 ? -4.665 -16.930 22.814 1.00 93.12 236 VAL A C 1
ATOM 1842 O O . VAL A 1 236 ? -5.339 -17.082 21.804 1.00 93.12 236 VAL A O 1
ATOM 1845 N N . ASP A 1 237 ? -4.832 -17.666 23.915 1.00 91.44 237 ASP A N 1
ATOM 1846 C CA . ASP A 1 237 ? -5.780 -18.788 23.983 1.00 91.44 237 ASP A CA 1
ATOM 1847 C C . ASP A 1 237 ? -7.223 -18.315 23.744 1.00 91.44 237 ASP A C 1
ATOM 1849 O O . ASP A 1 237 ? -7.935 -18.842 22.894 1.00 91.44 237 ASP A O 1
ATOM 1853 N N . THR A 1 238 ? -7.622 -17.232 24.418 1.00 91.56 238 THR A N 1
ATOM 1854 C CA . THR A 1 238 ? -8.938 -16.599 24.246 1.00 91.56 238 THR A CA 1
ATOM 1855 C C . THR A 1 238 ? -9.173 -16.130 22.808 1.00 91.56 238 THR A C 1
ATOM 1857 O O . THR A 1 238 ? -10.286 -16.224 22.297 1.00 91.56 238 THR A O 1
ATOM 1860 N N . LEU A 1 239 ? -8.145 -15.581 22.157 1.00 91.69 239 LEU A N 1
ATOM 1861 C CA . LEU A 1 239 ? -8.229 -15.113 20.775 1.00 91.69 239 LEU A CA 1
ATOM 1862 C C . LEU A 1 239 ? -8.283 -16.286 19.794 1.00 91.69 239 LEU A C 1
ATOM 1864 O O . LEU A 1 239 ? -9.073 -16.234 18.858 1.00 91.69 239 LEU A O 1
ATOM 1868 N N . ALA A 1 240 ? -7.517 -17.351 20.031 1.00 91.31 240 ALA A N 1
ATOM 1869 C CA . ALA A 1 240 ? -7.521 -18.566 19.220 1.00 91.31 240 ALA A CA 1
ATOM 1870 C C . ALA A 1 240 ? -8.859 -19.322 19.289 1.00 91.31 240 ALA A C 1
ATOM 1872 O O . ALA A 1 240 ? -9.293 -19.887 18.285 1.00 91.31 240 ALA A O 1
ATOM 1873 N N . ASP A 1 241 ? -9.552 -19.273 20.432 1.00 91.06 241 ASP A N 1
ATOM 1874 C CA . ASP A 1 241 ? -10.912 -19.810 20.575 1.00 91.06 241 ASP A CA 1
ATOM 1875 C C . ASP A 1 241 ? -11.932 -19.067 19.693 1.00 91.06 241 ASP A C 1
ATOM 1877 O O . ASP A 1 241 ? -12.901 -19.659 19.211 1.00 91.06 241 ASP A O 1
ATOM 1881 N N . VAL A 1 242 ? -11.733 -17.761 19.480 1.00 90.69 242 VAL A N 1
ATOM 1882 C CA . VAL A 1 242 ? -12.619 -16.923 18.654 1.00 90.69 242 VAL A CA 1
ATOM 1883 C C . VAL A 1 242 ? -12.218 -16.960 17.178 1.00 90.69 242 VAL A C 1
ATOM 1885 O O . VAL A 1 242 ? -13.091 -16.960 16.309 1.00 90.69 242 VAL A O 1
ATOM 1888 N N . PHE A 1 243 ? -10.916 -17.004 16.901 1.00 89.69 243 PHE A N 1
ATOM 1889 C CA . PHE A 1 243 ? -10.319 -16.961 15.571 1.00 89.69 243 PHE A CA 1
ATOM 1890 C C . PHE A 1 243 ? -9.447 -18.207 15.355 1.00 89.69 243 PHE A C 1
ATOM 1892 O O . PHE A 1 243 ? -8.259 -18.205 15.695 1.00 89.69 243 PHE A O 1
ATOM 1899 N N . PRO A 1 244 ? -10.015 -19.291 14.794 1.00 84.31 244 PRO A N 1
ATOM 1900 C CA . PRO A 1 244 ? -9.267 -20.514 14.532 1.00 84.31 244 PRO A CA 1
ATOM 1901 C C . PRO A 1 244 ? -8.054 -20.243 13.636 1.00 84.31 244 PRO A C 1
ATOM 1903 O O . PRO A 1 244 ? -8.201 -19.727 12.532 1.00 84.31 244 PRO A O 1
ATOM 1906 N N . GLY A 1 245 ? -6.860 -20.616 14.101 1.00 82.62 245 GLY A N 1
ATOM 1907 C CA . GLY A 1 245 ? -5.605 -20.357 13.384 1.00 82.62 245 GLY A CA 1
ATOM 1908 C C . GLY A 1 245 ? -4.914 -19.041 13.752 1.00 82.62 245 GLY A C 1
ATOM 1909 O O . GLY A 1 245 ? -3.897 -18.723 13.144 1.00 82.62 245 GLY A O 1
ATOM 1910 N N . PHE A 1 246 ? -5.415 -18.303 14.752 1.00 90.94 246 PHE A N 1
ATOM 1911 C CA . PHE A 1 246 ? -4.727 -17.130 15.287 1.00 90.94 246 PHE A CA 1
ATOM 1912 C C . PHE A 1 246 ? -3.327 -17.493 15.795 1.00 90.94 246 PHE A C 1
ATOM 1914 O O . PHE A 1 246 ? -3.167 -18.306 16.708 1.00 90.94 246 PHE A O 1
ATOM 1921 N N . ASP A 1 247 ? -2.323 -16.841 15.218 1.00 91.19 247 ASP A N 1
ATOM 1922 C CA . ASP A 1 247 ? -0.924 -16.975 15.601 1.00 91.19 247 ASP A CA 1
ATOM 1923 C C . ASP A 1 247 ? -0.322 -15.585 15.803 1.00 91.19 247 ASP A C 1
ATOM 1925 O O . ASP A 1 247 ? -0.085 -14.838 14.851 1.00 91.19 247 ASP A O 1
ATOM 1929 N N . LEU A 1 248 ? -0.087 -15.245 17.072 1.00 92.31 248 LEU A N 1
ATOM 1930 C CA . LEU A 1 248 ? 0.444 -13.947 17.474 1.00 92.31 248 LEU A CA 1
ATOM 1931 C C . LEU A 1 248 ? 1.854 -13.693 16.927 1.00 92.31 248 LEU A C 1
ATOM 1933 O O . LEU A 1 248 ? 2.192 -12.547 16.628 1.00 92.31 248 LEU A O 1
ATOM 1937 N N . ASP A 1 249 ? 2.679 -14.734 16.814 1.00 91.81 249 ASP A N 1
ATOM 1938 C CA . ASP A 1 249 ? 4.071 -14.583 16.393 1.00 91.81 249 ASP A CA 1
ATOM 1939 C C . ASP A 1 249 ? 4.187 -14.508 14.854 1.00 91.81 249 ASP A C 1
ATOM 1941 O O . ASP A 1 249 ? 5.206 -14.047 14.340 1.00 91.81 249 ASP A O 1
ATOM 1945 N N . ASN A 1 250 ? 3.123 -14.861 14.117 1.00 92.56 250 ASN A N 1
ATOM 1946 C CA . ASN A 1 250 ? 3.071 -14.844 12.650 1.00 92.56 250 ASN A CA 1
ATOM 1947 C C . ASN A 1 250 ? 2.008 -13.889 12.071 1.00 92.56 250 ASN A C 1
ATOM 1949 O O . ASN A 1 250 ? 1.502 -14.133 10.980 1.00 92.56 250 ASN A O 1
ATOM 1953 N N . LEU A 1 251 ? 1.657 -12.798 12.765 1.00 92.00 251 LEU A N 1
ATOM 1954 C CA . LEU A 1 251 ? 0.618 -11.857 12.304 1.00 92.00 251 LEU A CA 1
ATOM 1955 C C . LEU A 1 251 ? 0.962 -11.121 10.999 1.00 92.00 251 LEU A C 1
ATOM 1957 O O . LEU A 1 251 ? 0.069 -10.826 10.209 1.00 92.00 251 LEU A O 1
ATOM 1961 N N . ILE A 1 252 ? 2.234 -10.778 10.782 1.00 93.00 252 ILE A N 1
ATOM 1962 C CA . ILE A 1 252 ? 2.652 -10.023 9.592 1.00 93.00 252 ILE A CA 1
ATOM 1963 C C . ILE A 1 252 ? 2.470 -10.894 8.344 1.00 93.00 252 ILE A C 1
ATOM 1965 O O . ILE A 1 252 ? 2.943 -12.025 8.291 1.00 93.00 252 ILE A O 1
ATOM 1969 N N . GLY A 1 253 ? 1.809 -10.336 7.332 1.00 92.00 253 GLY A N 1
ATOM 1970 C CA . GLY A 1 253 ? 1.451 -11.006 6.084 1.00 92.00 253 GLY A CA 1
ATOM 1971 C C . GLY A 1 253 ? 0.086 -11.697 6.106 1.00 92.00 253 GLY A C 1
ATOM 1972 O O . GLY A 1 253 ? -0.390 -12.094 5.047 1.00 92.00 253 GLY A O 1
ATOM 1973 N N . GLN A 1 254 ? -0.572 -11.822 7.264 1.00 93.88 254 GLN A N 1
ATOM 1974 C CA . GLN A 1 254 ? -1.946 -12.333 7.322 1.00 93.88 254 GLN A CA 1
ATOM 1975 C C . GLN A 1 254 ? -2.953 -11.269 6.879 1.00 93.88 254 GLN A C 1
ATOM 1977 O O . GLN A 1 254 ? -2.707 -10.068 7.020 1.00 93.88 254 GLN A O 1
ATOM 1982 N N . ASN A 1 255 ? -4.105 -11.705 6.367 1.00 94.00 255 ASN A N 1
ATOM 1983 C CA . ASN A 1 255 ? -5.187 -10.805 5.994 1.00 94.00 255 ASN A CA 1
ATOM 1984 C C . ASN A 1 255 ? -6.119 -10.562 7.186 1.00 94.00 255 ASN A C 1
ATOM 1986 O O . ASN A 1 255 ? -6.501 -11.503 7.876 1.00 94.00 255 ASN A O 1
ATOM 1990 N N . ILE A 1 256 ? -6.539 -9.314 7.423 1.00 93.56 256 ILE A N 1
ATOM 1991 C CA . ILE A 1 256 ? -7.432 -9.042 8.560 1.00 93.56 256 ILE A CA 1
ATOM 1992 C C . ILE A 1 256 ? -8.840 -9.614 8.377 1.00 93.56 256 ILE A C 1
ATOM 1994 O O . ILE A 1 256 ? -9.584 -9.698 9.355 1.00 93.56 256 ILE A O 1
ATOM 1998 N N . ASP A 1 257 ? -9.223 -10.001 7.159 1.00 93.31 257 ASP A N 1
ATOM 1999 C CA . ASP A 1 257 ? -10.507 -10.648 6.888 1.00 93.31 257 ASP A CA 1
ATOM 2000 C C . ASP A 1 257 ? -10.701 -11.925 7.706 1.00 93.31 257 ASP A C 1
ATOM 2002 O O . ASP A 1 257 ? -11.821 -12.200 8.134 1.00 93.31 257 ASP A O 1
ATOM 2006 N N . ASP A 1 258 ? -9.615 -12.641 8.006 1.00 89.56 258 ASP A N 1
ATOM 2007 C CA . ASP A 1 258 ? -9.638 -13.861 8.817 1.00 89.56 258 ASP A CA 1
ATOM 2008 C C . ASP A 1 258 ? -10.098 -13.591 10.265 1.00 89.56 258 ASP A C 1
ATOM 2010 O O . ASP A 1 258 ? -10.587 -14.485 10.958 1.00 89.56 258 ASP A O 1
ATOM 2014 N N . PHE A 1 259 ? -10.022 -12.332 10.710 1.00 90.31 259 PHE A N 1
ATOM 2015 C CA . PHE A 1 259 ? -10.453 -11.879 12.035 1.00 90.31 259 PHE A CA 1
ATOM 2016 C C . PHE A 1 259 ? -11.827 -11.186 12.030 1.00 90.31 259 PHE A C 1
ATOM 2018 O O . PHE A 1 259 ? -12.235 -10.607 13.039 1.00 90.31 259 PHE A O 1
ATOM 2025 N N . HIS A 1 260 ? -12.567 -11.229 10.916 1.00 89.94 260 HIS A N 1
ATOM 2026 C CA . HIS A 1 260 ? -13.874 -10.582 10.782 1.00 89.94 260 HIS A CA 1
ATOM 2027 C C . HIS A 1 260 ? -14.958 -11.569 10.347 1.00 89.94 260 HIS A C 1
ATOM 2029 O O . HIS A 1 260 ? -14.810 -12.331 9.399 1.00 89.94 260 HIS A O 1
ATOM 2035 N N . LYS A 1 261 ? -16.120 -11.506 11.008 1.00 87.56 261 LYS A N 1
ATOM 2036 C CA . LYS A 1 261 ? -17.277 -12.352 10.658 1.00 87.56 261 LYS A CA 1
ATOM 2037 C C . LYS A 1 261 ? -17.878 -12.019 9.290 1.00 87.56 261 LYS A C 1
ATOM 2039 O O . LYS A 1 261 ? -18.383 -12.914 8.623 1.00 87.56 261 LYS A O 1
ATOM 2044 N N . ASP A 1 262 ? -17.868 -10.742 8.910 1.00 90.12 262 ASP A N 1
ATOM 2045 C CA . ASP A 1 262 ? -18.343 -10.259 7.609 1.00 90.12 262 ASP A CA 1
ATOM 2046 C C . ASP A 1 262 ? -17.241 -9.442 6.930 1.00 90.12 262 ASP A C 1
ATOM 2048 O O . ASP A 1 262 ? -17.191 -8.225 7.122 1.00 90.12 262 ASP A O 1
ATOM 2052 N N . PRO A 1 263 ? -16.376 -10.087 6.126 1.00 93.19 263 PRO A N 1
ATOM 2053 C CA . PRO A 1 263 ? -15.267 -9.397 5.491 1.00 93.19 263 PRO A CA 1
ATOM 2054 C C . PRO A 1 263 ? -15.639 -8.238 4.560 1.00 93.19 263 PRO A C 1
ATOM 2056 O O . PRO A 1 263 ? -14.871 -7.293 4.358 1.00 93.19 263 PRO A O 1
ATOM 2059 N N . ALA A 1 264 ? -16.843 -8.276 3.984 1.00 93.56 264 ALA A N 1
ATOM 2060 C CA . ALA A 1 264 ? -17.300 -7.225 3.087 1.00 93.56 264 ALA A CA 1
ATOM 2061 C C . ALA A 1 264 ? -17.523 -5.899 3.833 1.00 93.56 264 ALA A C 1
ATOM 2063 O O . ALA A 1 264 ? -17.364 -4.823 3.244 1.00 93.56 264 ALA A O 1
ATOM 2064 N N . HIS A 1 265 ? -17.863 -5.963 5.124 1.00 92.38 265 HIS A N 1
ATOM 2065 C CA . HIS A 1 265 ? -18.136 -4.789 5.941 1.00 92.38 265 HIS A CA 1
ATOM 2066 C C . HIS A 1 265 ? -16.896 -3.907 6.124 1.00 92.38 265 HIS A C 1
ATOM 2068 O O . HIS A 1 265 ? -16.922 -2.736 5.727 1.00 92.38 265 HIS A O 1
ATOM 2074 N N . GLN A 1 266 ? -15.798 -4.444 6.673 1.00 91.06 266 GLN A N 1
ATOM 2075 C CA . GLN A 1 266 ? -14.584 -3.653 6.887 1.00 91.06 266 GLN A CA 1
ATOM 2076 C C . GLN A 1 266 ? -13.939 -3.248 5.567 1.00 91.06 266 GLN A C 1
ATOM 2078 O O . GLN A 1 266 ? -13.419 -2.140 5.466 1.00 91.06 266 GLN A O 1
ATOM 2083 N N . ARG A 1 267 ? -14.044 -4.078 4.520 1.00 93.81 267 ARG A N 1
ATOM 2084 C CA . ARG A 1 267 ? -13.553 -3.697 3.193 1.00 93.81 267 ARG A CA 1
ATOM 2085 C C . ARG A 1 267 ? -14.242 -2.447 2.673 1.00 93.81 267 ARG A C 1
ATOM 2087 O O . ARG A 1 267 ? -13.573 -1.538 2.195 1.00 93.81 267 ARG A O 1
ATOM 2094 N N . LYS A 1 268 ? -15.565 -2.353 2.825 1.00 94.19 268 LYS A N 1
ATOM 2095 C CA . LYS A 1 268 ? -16.318 -1.154 2.445 1.00 94.19 268 LYS A CA 1
ATOM 2096 C C . LYS A 1 268 ? -15.947 0.057 3.304 1.00 94.19 268 LYS A C 1
ATOM 2098 O O . LYS A 1 268 ? -15.802 1.149 2.761 1.00 94.19 268 LYS A O 1
ATOM 2103 N N . LEU A 1 269 ? -15.810 -0.131 4.617 1.00 92.88 269 LEU A N 1
ATOM 2104 C CA . LEU A 1 269 ? -15.465 0.946 5.546 1.00 92.88 269 LEU A CA 1
ATOM 2105 C C . LEU A 1 269 ? -14.078 1.527 5.235 1.00 92.88 269 LEU A C 1
ATOM 2107 O O . LEU A 1 269 ? -13.943 2.738 5.098 1.00 92.88 269 LEU A O 1
ATOM 2111 N N . LEU A 1 270 ? -13.073 0.664 5.076 1.00 94.62 270 LEU A N 1
ATOM 2112 C CA . LEU A 1 270 ? -11.666 1.049 4.945 1.00 94.62 270 LEU A CA 1
ATOM 2113 C C . LEU A 1 270 ? -11.244 1.370 3.501 1.00 94.62 270 LEU A C 1
ATOM 2115 O O . LEU A 1 270 ? -10.156 1.903 3.294 1.00 94.62 270 LEU A O 1
ATOM 2119 N N . ALA A 1 271 ? -12.076 1.079 2.494 1.00 91.06 271 ALA A N 1
ATOM 2120 C CA . ALA A 1 271 ? -11.762 1.375 1.093 1.00 91.06 271 ALA A CA 1
ATOM 2121 C C . ALA A 1 271 ? -11.704 2.879 0.773 1.00 91.06 271 ALA A C 1
ATOM 2123 O O . ALA A 1 271 ? -10.933 3.262 -0.115 1.00 91.06 271 ALA A O 1
ATOM 2124 N N . ASP A 1 272 ? -12.497 3.702 1.469 1.00 92.25 272 ASP A N 1
ATOM 2125 C CA . ASP A 1 272 ? -12.563 5.157 1.292 1.00 92.25 272 ASP A CA 1
ATOM 2126 C C . ASP A 1 272 ? -11.941 5.873 2.507 1.00 92.25 272 ASP A C 1
ATOM 2128 O O . ASP A 1 272 ? -12.487 5.775 3.611 1.00 92.25 272 ASP A O 1
ATOM 2132 N N . PRO A 1 273 ? -10.829 6.613 2.336 1.00 94.00 273 PRO A N 1
ATOM 2133 C CA . PRO A 1 273 ? -10.179 7.321 3.435 1.00 94.00 273 PRO A CA 1
ATOM 2134 C C . PRO A 1 273 ? -11.059 8.417 4.057 1.00 94.00 273 PRO A C 1
ATOM 2136 O O . PRO A 1 273 ? -10.799 8.807 5.189 1.00 94.00 273 PRO A O 1
ATOM 2139 N N . ASN A 1 274 ? -12.122 8.884 3.386 1.00 94.81 274 ASN A N 1
ATOM 2140 C CA . ASN A 1 274 ? -13.066 9.849 3.967 1.00 94.81 274 ASN A CA 1
ATOM 2141 C C . ASN A 1 274 ? -13.940 9.252 5.080 1.00 94.81 274 ASN A C 1
ATOM 2143 O O . ASN A 1 274 ? -14.554 9.996 5.842 1.00 94.81 274 ASN A O 1
ATOM 2147 N N . ASN A 1 275 ? -13.997 7.921 5.191 1.00 94.31 275 ASN A N 1
ATOM 2148 C CA . ASN A 1 275 ? -14.634 7.250 6.323 1.00 94.31 275 ASN A CA 1
ATOM 2149 C C . ASN A 1 275 ? -13.746 7.250 7.578 1.00 94.31 275 ASN A C 1
ATOM 2151 O O . ASN A 1 275 ? -14.185 6.788 8.631 1.00 94.31 275 ASN A O 1
ATOM 2155 N N . LEU A 1 276 ? -12.496 7.713 7.460 1.00 95.19 276 LEU A N 1
ATOM 2156 C CA . LEU A 1 276 ? -11.489 7.698 8.512 1.00 95.19 276 LEU A CA 1
ATOM 2157 C C . LEU A 1 276 ? -11.172 9.137 8.974 1.00 95.19 276 LEU A C 1
ATOM 2159 O O . LEU A 1 276 ? -11.183 10.063 8.162 1.00 95.19 276 LEU A O 1
ATOM 2163 N N . PRO A 1 277 ? -10.870 9.352 10.268 1.00 96.06 277 PRO A N 1
ATOM 2164 C CA . PRO A 1 277 ? -10.663 8.340 11.301 1.00 96.06 277 PRO A CA 1
ATOM 2165 C C . PRO A 1 277 ? -11.963 7.688 11.792 1.00 96.06 277 PRO A C 1
ATOM 2167 O O . PRO A 1 277 ? -13.008 8.329 11.870 1.00 96.06 277 PRO A O 1
ATOM 2170 N N . TYR A 1 278 ? -11.877 6.410 12.156 1.00 94.38 278 TYR A N 1
ATOM 2171 C CA . TYR A 1 278 ? -12.990 5.638 12.708 1.00 94.38 278 TYR A CA 1
ATOM 2172 C C . TYR A 1 278 ? -12.614 5.095 14.085 1.00 94.38 278 TYR A C 1
ATOM 2174 O O . TYR A 1 278 ? -11.555 4.492 14.242 1.00 94.38 278 TYR A O 1
ATOM 2182 N N . SER A 1 279 ? -13.475 5.307 15.082 1.00 95.38 279 SER A N 1
ATOM 2183 C CA . SER A 1 279 ? -13.264 4.834 16.453 1.00 95.38 279 SER A CA 1
ATOM 2184 C C . SER A 1 279 ? -14.458 4.017 16.919 1.00 95.38 279 SER A C 1
ATOM 2186 O O . SER A 1 279 ? -15.606 4.426 16.729 1.00 95.38 279 SER A O 1
ATOM 2188 N N . THR A 1 280 ? -14.197 2.854 17.508 1.00 94.62 280 THR A N 1
ATOM 2189 C CA . THR A 1 280 ? -15.246 1.969 18.019 1.00 94.62 280 THR A CA 1
ATOM 2190 C C . THR A 1 280 ? -14.716 1.046 19.108 1.00 94.62 280 THR A C 1
ATOM 2192 O O . THR A 1 280 ? -13.527 0.740 19.140 1.00 94.62 280 THR A O 1
ATOM 2195 N N . ASP A 1 281 ? -15.606 0.551 19.962 1.00 94.69 281 ASP A N 1
ATOM 2196 C CA . ASP A 1 281 ? -15.296 -0.534 20.887 1.00 94.69 281 ASP A CA 1
ATOM 2197 C C . ASP A 1 281 ? -15.832 -1.854 20.316 1.00 94.69 281 ASP A C 1
ATOM 2199 O O . ASP A 1 281 ? -17.010 -1.965 19.970 1.00 94.69 281 ASP A O 1
ATOM 2203 N N . ILE A 1 282 ? -14.976 -2.871 20.249 1.00 92.81 282 ILE A N 1
ATOM 2204 C CA . ILE A 1 282 ? -15.340 -4.228 19.839 1.00 92.81 282 ILE A CA 1
ATOM 2205 C C . ILE A 1 282 ? -15.256 -5.193 21.018 1.00 92.81 282 ILE A C 1
ATOM 2207 O O . ILE A 1 282 ? -14.454 -5.012 21.935 1.00 92.81 282 ILE A O 1
ATOM 2211 N N . VAL A 1 283 ? -16.062 -6.251 20.967 1.00 92.12 283 VAL A N 1
ATOM 2212 C CA . VAL A 1 283 ? -16.044 -7.334 21.956 1.00 92.12 283 VAL A CA 1
ATOM 2213 C C . VAL A 1 283 ? -15.511 -8.602 21.302 1.00 92.12 283 VAL A C 1
ATOM 2215 O O . VAL A 1 283 ? -16.039 -9.048 20.283 1.00 92.12 283 VAL A O 1
ATOM 2218 N N . VAL A 1 284 ? -14.482 -9.190 21.906 1.00 90.88 284 VAL A N 1
ATOM 2219 C CA . VAL A 1 284 ? -13.827 -10.420 21.452 1.00 90.88 284 VAL A CA 1
ATOM 2220 C C . VAL A 1 284 ? -13.754 -11.381 22.634 1.00 90.88 284 VAL A C 1
ATOM 2222 O O . VAL A 1 284 ? -12.940 -11.218 23.544 1.00 90.88 284 VAL A O 1
ATOM 2225 N N . GLY A 1 285 ? -14.657 -12.363 22.657 1.00 88.94 285 GLY A N 1
ATOM 2226 C CA . GLY A 1 285 ? -14.836 -13.225 23.824 1.00 88.94 285 GLY A CA 1
ATOM 2227 C C . GLY A 1 285 ? -15.161 -12.393 25.081 1.00 88.94 285 GLY A C 1
ATOM 2228 O O . GLY A 1 285 ? -16.107 -11.606 25.044 1.00 88.94 285 GLY A O 1
ATOM 2229 N N . PRO A 1 286 ? -14.408 -12.536 26.188 1.00 91.00 286 PRO A N 1
ATOM 2230 C CA . PRO A 1 286 ? -14.587 -11.743 27.405 1.00 91.00 286 PRO A CA 1
ATOM 2231 C C . PRO A 1 286 ? -13.926 -10.355 27.345 1.00 91.00 286 PRO A C 1
ATOM 2233 O O . PRO A 1 286 ? -14.038 -9.591 28.303 1.00 91.00 286 PRO A O 1
ATOM 2236 N N . LEU A 1 287 ? -13.205 -10.034 26.268 1.00 94.31 287 LEU A N 1
ATOM 2237 C CA . LEU A 1 287 ? -12.404 -8.818 26.156 1.00 94.31 287 LEU A CA 1
ATOM 2238 C C . LEU A 1 287 ? -13.158 -7.735 25.393 1.00 94.31 287 LEU A C 1
ATOM 2240 O O . LEU A 1 287 ? -13.893 -8.012 24.448 1.00 94.31 287 LEU A O 1
ATOM 2244 N N . THR A 1 288 ? -12.942 -6.486 25.787 1.00 95.19 288 THR A N 1
ATOM 2245 C CA . THR A 1 288 ? -13.379 -5.299 25.052 1.00 95.19 288 THR A CA 1
ATOM 2246 C C . THR A 1 288 ? -12.157 -4.502 24.621 1.00 95.19 288 THR A C 1
ATOM 2248 O O . THR A 1 288 ? -11.357 -4.082 25.463 1.00 95.19 288 THR A O 1
ATOM 2251 N N . PHE A 1 289 ? -12.029 -4.273 23.317 1.00 95.31 289 PHE A N 1
ATOM 2252 C CA . PHE A 1 289 ? -10.963 -3.465 22.736 1.00 95.31 289 PHE A CA 1
ATOM 2253 C C . PHE A 1 289 ? -11.535 -2.190 22.144 1.00 95.31 289 PHE A C 1
ATOM 2255 O O . PHE A 1 289 ? -12.482 -2.244 21.366 1.00 95.31 289 PHE A O 1
ATOM 2262 N N . ARG A 1 290 ? -10.930 -1.053 22.473 1.00 95.88 290 ARG A N 1
ATOM 2263 C CA . ARG A 1 290 ? -11.155 0.190 21.744 1.00 95.88 290 ARG A CA 1
ATOM 2264 C C . ARG A 1 290 ? -10.229 0.211 20.543 1.00 95.88 290 ARG A C 1
ATOM 2266 O O . ARG A 1 290 ? -9.034 0.005 20.715 1.00 95.88 290 ARG A O 1
ATOM 2273 N N . LEU A 1 291 ? -10.774 0.478 19.366 1.00 95.25 291 LEU A N 1
ATOM 2274 C CA . LEU A 1 291 ? -10.055 0.608 18.107 1.00 95.25 291 LEU A CA 1
ATOM 2275 C 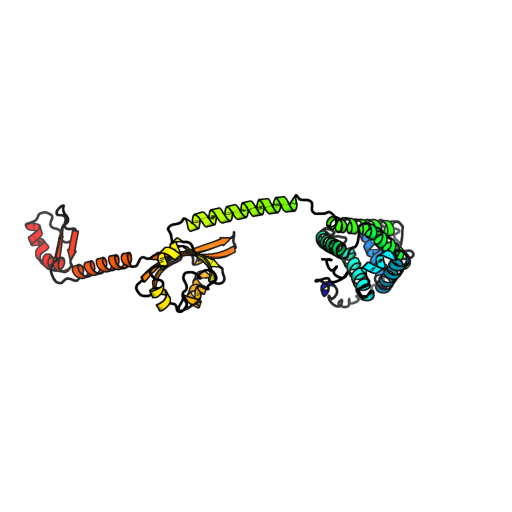C . LEU A 1 291 ? -10.095 2.063 17.648 1.00 95.25 291 LEU A C 1
ATOM 2277 O O . LEU A 1 291 ? -11.158 2.681 17.673 1.00 95.25 291 LEU A O 1
ATOM 2281 N N . ASN A 1 292 ? -8.970 2.580 17.168 1.00 96.12 292 ASN A N 1
ATOM 2282 C CA . ASN A 1 292 ? -8.885 3.833 16.428 1.00 96.12 292 ASN A CA 1
ATOM 2283 C C . ASN A 1 292 ? -8.164 3.563 15.112 1.00 96.12 292 ASN A C 1
ATOM 2285 O O . ASN A 1 292 ? -7.003 3.164 15.104 1.00 96.12 292 ASN A O 1
ATOM 2289 N N . VAL A 1 293 ? -8.856 3.772 14.000 1.00 96.75 293 VAL A N 1
ATOM 2290 C CA . VAL A 1 293 ? -8.333 3.519 12.659 1.00 96.75 293 VAL A CA 1
ATOM 2291 C C . VAL A 1 293 ? -8.128 4.842 11.945 1.00 96.75 293 VAL A C 1
ATOM 2293 O O . VAL A 1 293 ? -9.042 5.667 11.904 1.00 96.75 293 VAL A O 1
ATOM 2296 N N . ALA A 1 294 ? -6.954 5.036 11.353 1.00 96.69 294 ALA A N 1
ATOM 2297 C CA . ALA A 1 294 ? -6.619 6.214 10.564 1.00 96.69 294 ALA A CA 1
ATOM 2298 C C . ALA A 1 294 ? -6.112 5.827 9.168 1.00 96.69 294 ALA A C 1
ATOM 2300 O O . ALA A 1 294 ? -5.517 4.766 8.969 1.00 96.69 294 ALA A O 1
ATOM 2301 N N . ALA A 1 295 ? -6.363 6.696 8.187 1.00 96.75 295 ALA A N 1
ATOM 2302 C CA . ALA A 1 295 ? -5.876 6.516 6.825 1.00 96.75 295 ALA A CA 1
ATOM 2303 C C . ALA A 1 295 ? -4.374 6.829 6.741 1.00 96.75 295 ALA A C 1
ATOM 2305 O O . ALA A 1 295 ? -3.927 7.864 7.236 1.00 96.75 295 ALA A O 1
ATOM 2306 N N . MET A 1 296 ? -3.610 5.973 6.065 1.00 94.31 296 MET A N 1
ATOM 2307 C CA . MET A 1 296 ? -2.217 6.232 5.706 1.00 94.31 296 MET A CA 1
ATOM 2308 C C . MET A 1 296 ? -2.147 6.730 4.262 1.00 94.31 296 MET A C 1
ATOM 2310 O O . MET A 1 296 ? -2.650 6.074 3.347 1.00 94.31 296 MET A O 1
ATOM 2314 N N . MET A 1 297 ? -1.514 7.886 4.062 1.00 91.62 297 MET A N 1
ATOM 2315 C CA . MET A 1 297 ? -1.408 8.562 2.767 1.00 91.62 297 MET A CA 1
ATOM 2316 C C . MET A 1 297 ? 0.062 8.710 2.365 1.00 91.62 297 MET A C 1
ATOM 2318 O O . MET A 1 297 ? 0.873 9.136 3.185 1.00 91.62 297 MET A O 1
ATOM 2322 N N . ASP A 1 298 ? 0.381 8.429 1.103 1.00 88.06 298 ASP A N 1
ATOM 2323 C CA . ASP A 1 298 ? 1.643 8.810 0.463 1.00 88.06 298 ASP A CA 1
ATOM 2324 C C . ASP A 1 298 ? 1.365 9.920 -0.559 1.00 88.06 298 ASP A C 1
ATOM 2326 O O . ASP A 1 298 ? 0.806 9.703 -1.636 1.00 88.06 298 ASP A O 1
ATOM 2330 N N . GLY A 1 299 ? 1.632 11.167 -0.170 1.00 90.81 299 GLY A N 1
ATOM 2331 C CA . GLY A 1 299 ? 1.191 12.335 -0.929 1.00 90.81 299 GLY A CA 1
ATOM 2332 C C . GLY A 1 299 ? -0.337 12.397 -1.052 1.00 90.81 299 GLY A C 1
ATOM 2333 O O . GLY A 1 299 ? -1.026 12.777 -0.106 1.00 90.81 299 GLY A O 1
ATOM 2334 N N . LYS A 1 300 ? -0.868 12.074 -2.239 1.00 88.12 300 LYS A N 1
ATOM 2335 C CA . LYS A 1 300 ? -2.320 11.989 -2.505 1.00 88.12 300 LYS A CA 1
ATOM 2336 C C . LYS A 1 300 ? -2.834 10.553 -2.572 1.00 88.12 300 LYS A C 1
ATOM 2338 O O . LYS A 1 300 ? -4.049 10.360 -2.604 1.00 88.12 300 LYS A O 1
ATOM 2343 N N . ASP A 1 301 ? -1.934 9.579 -2.599 1.00 92.94 301 ASP A N 1
ATOM 2344 C CA . ASP A 1 301 ? -2.281 8.182 -2.780 1.00 92.94 301 ASP A CA 1
ATOM 2345 C C . ASP A 1 301 ? -2.593 7.551 -1.428 1.00 92.94 301 ASP A C 1
ATOM 2347 O O . ASP A 1 301 ? -1.878 7.725 -0.442 1.00 92.94 301 ASP A O 1
ATOM 2351 N N . TYR A 1 302 ? -3.707 6.833 -1.368 1.00 94.31 302 TYR A N 1
ATOM 2352 C CA . TYR A 1 302 ? -4.124 6.127 -0.168 1.00 94.31 302 TYR A CA 1
ATOM 2353 C C . TYR A 1 302 ? -3.487 4.738 -0.149 1.00 94.31 302 TYR A C 1
ATOM 2355 O O . TYR A 1 302 ? -3.777 3.911 -1.017 1.00 94.31 302 TYR A O 1
ATOM 2363 N N . ILE A 1 303 ? -2.621 4.485 0.834 1.00 93.88 303 ILE A N 1
ATOM 2364 C CA . ILE A 1 303 ? -1.741 3.305 0.855 1.00 93.88 303 ILE A CA 1
ATOM 2365 C C . ILE A 1 303 ? -2.170 2.225 1.859 1.00 93.88 303 ILE A C 1
ATOM 2367 O O . ILE A 1 303 ? -1.671 1.102 1.797 1.00 93.88 303 ILE A O 1
ATOM 2371 N N . GLY A 1 304 ? -3.125 2.519 2.745 1.00 95.88 304 GLY A N 1
ATOM 2372 C CA . GLY A 1 304 ? -3.640 1.560 3.725 1.00 95.88 304 GLY A CA 1
ATOM 2373 C C . GLY A 1 304 ? -4.092 2.225 5.020 1.00 95.88 304 GLY A C 1
ATOM 2374 O O . GLY A 1 304 ? -4.274 3.437 5.059 1.00 95.88 304 GLY A O 1
ATOM 2375 N N . CYS A 1 305 ? -4.253 1.458 6.095 1.00 96.62 305 CYS A N 1
ATOM 2376 C CA . CYS A 1 305 ? -4.699 1.992 7.387 1.00 96.62 305 CYS A CA 1
ATOM 2377 C C . CYS A 1 305 ? -3.690 1.711 8.497 1.00 96.62 305 CYS A C 1
ATOM 2379 O O . CYS A 1 305 ? -3.051 0.659 8.508 1.00 96.62 305 CYS A O 1
ATOM 2381 N N . SER A 1 306 ? -3.626 2.608 9.477 1.00 95.56 306 SER A N 1
ATOM 2382 C CA . SER A 1 306 ? -3.093 2.299 10.799 1.00 95.56 306 SER A CA 1
ATOM 2383 C C . SER A 1 306 ? -4.248 2.034 11.757 1.00 95.56 306 SER A C 1
ATOM 2385 O O . SER A 1 306 ? -5.297 2.675 11.687 1.00 95.56 306 SER A O 1
ATOM 2387 N N . LEU A 1 307 ? -4.051 1.075 12.649 1.00 95.75 307 LEU A N 1
ATOM 2388 C CA . LEU A 1 307 ? -4.966 0.710 13.713 1.00 95.75 307 LEU A CA 1
ATOM 2389 C C . LEU A 1 307 ? -4.230 0.822 15.040 1.00 95.75 307 LEU A C 1
ATOM 2391 O O . LEU A 1 307 ? -3.225 0.151 15.262 1.00 95.75 307 LEU A O 1
ATOM 2395 N N . GLU A 1 308 ? -4.763 1.648 15.923 1.00 95.50 308 GLU A N 1
ATOM 2396 C CA . GLU A 1 308 ? -4.401 1.683 17.329 1.00 95.50 308 GLU A CA 1
ATOM 2397 C C . GLU A 1 308 ? -5.480 0.977 18.136 1.00 95.50 308 GLU A C 1
ATOM 2399 O O . GLU A 1 308 ? -6.676 1.141 17.880 1.00 95.50 308 GLU A O 1
ATOM 2404 N N . TRP A 1 309 ? -5.068 0.205 19.131 1.00 93.25 309 TRP A N 1
ATOM 2405 C CA . TRP A 1 309 ? -6.001 -0.543 19.962 1.00 93.25 309 TRP A CA 1
ATOM 2406 C C . TRP A 1 309 ? -5.589 -0.609 21.419 1.00 93.25 309 TRP A C 1
ATOM 2408 O O . TRP A 1 309 ? -4.415 -0.694 21.761 1.00 93.25 309 TRP A O 1
ATOM 2418 N N . GLU A 1 310 ? -6.591 -0.583 22.288 1.00 94.25 310 GLU A N 1
ATOM 2419 C CA . GLU A 1 310 ? -6.431 -0.567 23.736 1.00 94.25 310 GLU A CA 1
ATOM 2420 C C . GLU A 1 310 ? -7.401 -1.565 24.369 1.00 94.25 310 GLU A C 1
ATOM 2422 O O . GLU A 1 310 ? -8.585 -1.598 24.028 1.00 94.25 310 GLU A O 1
ATOM 2427 N N . ASN A 1 311 ? -6.922 -2.377 25.313 1.00 94.50 311 ASN A N 1
ATOM 2428 C CA . ASN A 1 311 ? -7.795 -3.236 26.106 1.00 94.50 311 ASN A CA 1
ATOM 2429 C C . ASN A 1 311 ? -8.512 -2.393 27.170 1.00 94.50 311 ASN A C 1
ATOM 2431 O O . ASN A 1 311 ? -7.924 -2.015 28.181 1.00 94.50 311 ASN A O 1
ATOM 2435 N N . VAL A 1 312 ? -9.799 -2.130 26.951 1.00 95.81 312 VAL A N 1
ATOM 2436 C CA . VAL A 1 312 ? -10.649 -1.317 27.834 1.00 95.81 312 VAL A CA 1
ATOM 2437 C C . VAL A 1 312 ? -11.623 -2.171 28.649 1.00 95.81 312 VAL A C 1
ATOM 2439 O O . VAL A 1 312 ? -12.557 -1.637 29.243 1.00 95.81 312 VAL A O 1
ATOM 2442 N N . THR A 1 313 ? -11.416 -3.491 28.709 1.00 95.38 313 THR A N 1
ATOM 2443 C CA . THR A 1 313 ? -12.327 -4.450 29.364 1.00 95.38 313 THR A CA 1
ATOM 2444 C C . THR A 1 313 ? -12.648 -4.048 30.801 1.00 95.38 313 THR A C 1
ATOM 2446 O O . THR A 1 313 ? -13.813 -3.891 31.165 1.00 95.38 313 THR A O 1
ATOM 2449 N N . GLU A 1 314 ? -11.619 -3.821 31.622 1.00 94.38 314 GLU A N 1
ATOM 2450 C CA . GLU A 1 314 ? -11.817 -3.433 33.022 1.00 94.38 314 GLU A CA 1
ATOM 2451 C C . GLU A 1 314 ? -12.428 -2.038 33.161 1.00 94.38 314 GLU A C 1
ATOM 2453 O O . GLU A 1 314 ? -13.247 -1.807 34.052 1.00 94.38 314 GLU A O 1
ATOM 2458 N N . LEU A 1 315 ? -12.039 -1.108 32.283 1.00 92.69 315 LEU A N 1
ATOM 2459 C CA . LEU A 1 315 ? -12.564 0.253 32.282 1.00 92.69 315 LEU A CA 1
ATOM 2460 C C . LEU A 1 315 ? -14.074 0.239 32.014 1.00 92.69 315 LEU A C 1
ATOM 2462 O O . LEU A 1 315 ? -14.845 0.793 32.796 1.00 92.69 315 LEU A O 1
ATOM 2466 N N . ARG A 1 316 ? -14.507 -0.483 30.975 1.00 93.75 316 ARG A N 1
ATOM 2467 C CA . ARG A 1 316 ? -15.923 -0.640 30.620 1.00 93.75 316 ARG A CA 1
ATOM 2468 C C . ARG A 1 316 ? -16.708 -1.394 31.678 1.00 93.75 316 ARG A C 1
ATOM 2470 O O . ARG A 1 316 ? -17.832 -1.005 31.987 1.00 93.75 316 ARG A O 1
ATOM 2477 N N . ALA A 1 317 ? -16.125 -2.430 32.279 1.00 91.62 317 ALA A N 1
ATOM 2478 C CA . ALA A 1 317 ? -16.767 -3.157 33.368 1.00 91.62 317 ALA A CA 1
ATOM 2479 C C . ALA A 1 317 ? -17.049 -2.243 34.575 1.00 91.62 317 ALA A C 1
ATOM 2481 O O . ALA A 1 317 ? -18.147 -2.294 35.140 1.00 91.62 317 ALA A O 1
ATOM 2482 N N . LYS A 1 318 ? -16.097 -1.367 34.932 1.00 91.88 318 LYS A N 1
ATOM 2483 C CA . LYS A 1 318 ? -16.263 -0.364 35.998 1.00 91.88 318 LYS A CA 1
ATOM 2484 C C . LYS A 1 318 ? -17.327 0.671 35.639 1.00 91.88 318 LYS A C 1
ATOM 2486 O O . LYS A 1 318 ? -18.214 0.918 36.451 1.00 91.88 318 LYS A O 1
ATOM 2491 N N . GLU A 1 319 ? -17.289 1.226 34.429 1.00 90.75 319 GLU A N 1
ATOM 2492 C CA . GLU A 1 319 ? -18.289 2.196 33.954 1.00 90.75 319 GLU A CA 1
ATOM 2493 C C . GLU A 1 319 ? -19.708 1.609 33.988 1.00 90.75 319 GLU A C 1
ATOM 2495 O O . GLU A 1 319 ? -20.629 2.216 34.536 1.00 90.75 319 GLU A O 1
ATOM 2500 N N . GLN A 1 320 ? -19.884 0.379 33.498 1.00 87.75 320 GLN A N 1
ATOM 2501 C CA . GLN A 1 320 ? -21.170 -0.316 33.557 1.00 87.75 320 GLN A CA 1
ATOM 2502 C C . GLN A 1 320 ? -21.609 -0.614 34.992 1.00 87.75 320 GLN A C 1
ATOM 2504 O O . GLN A 1 320 ? -22.800 -0.568 35.291 1.00 87.75 320 GLN A O 1
ATOM 2509 N N . GLN A 1 321 ? -20.679 -0.942 35.892 1.00 87.50 321 GLN A N 1
ATOM 2510 C CA . GLN A 1 321 ? -21.007 -1.157 37.298 1.00 87.50 321 GLN A CA 1
ATOM 2511 C C . GLN A 1 321 ? -21.506 0.131 37.957 1.00 87.50 321 GLN A C 1
ATOM 2513 O O . GLN A 1 321 ? -22.518 0.085 38.653 1.00 87.50 321 GLN A O 1
ATOM 2518 N N . VAL A 1 322 ? -20.850 1.267 37.705 1.00 88.75 322 VAL A N 1
ATOM 2519 C CA . VAL A 1 322 ? -21.301 2.579 38.192 1.00 88.75 322 VAL A CA 1
ATOM 2520 C C . VAL A 1 322 ? -22.685 2.911 37.634 1.00 88.75 322 VAL A C 1
ATOM 2522 O O . VAL A 1 322 ? -23.578 3.260 38.402 1.00 88.75 322 VAL A O 1
ATOM 2525 N N . ALA A 1 323 ? -22.906 2.713 36.331 1.00 85.50 323 ALA A N 1
ATOM 2526 C CA . ALA A 1 323 ? -24.206 2.946 35.703 1.00 85.50 323 ALA A CA 1
ATOM 2527 C C . ALA A 1 323 ? -25.317 2.056 36.294 1.00 85.50 323 ALA A C 1
ATOM 2529 O O . ALA A 1 323 ? -26.414 2.538 36.572 1.00 85.50 323 ALA A O 1
ATOM 2530 N N . ARG A 1 324 ? -25.033 0.768 36.549 1.00 88.19 324 ARG A N 1
ATOM 2531 C CA . ARG A 1 324 ? -25.975 -0.149 37.218 1.00 88.19 324 ARG A CA 1
ATOM 2532 C C . ARG A 1 324 ? -26.306 0.298 38.639 1.00 88.19 324 ARG A C 1
ATOM 2534 O O . ARG A 1 324 ? -27.465 0.211 39.039 1.00 88.19 324 ARG A O 1
ATOM 2541 N N . LEU A 1 325 ? -25.310 0.751 39.401 1.00 86.44 325 LEU A N 1
ATOM 2542 C CA . LEU A 1 325 ? -25.526 1.259 40.755 1.00 86.44 325 LEU A CA 1
ATOM 2543 C C . LEU A 1 325 ? -26.388 2.523 40.727 1.00 86.44 325 LEU A C 1
ATOM 2545 O O . LEU A 1 325 ? -27.378 2.559 41.448 1.00 86.44 325 LEU A O 1
ATOM 2549 N N . SER A 1 326 ? -26.085 3.486 39.848 1.00 84.50 326 SER A N 1
ATOM 2550 C CA . SER A 1 326 ? -26.915 4.685 39.655 1.00 84.50 326 SER A CA 1
ATOM 2551 C C . SER A 1 326 ? -28.359 4.305 39.347 1.00 84.50 326 SER A C 1
ATOM 2553 O O . SER A 1 326 ? -29.252 4.655 40.110 1.00 84.50 326 SER A O 1
ATOM 2555 N N . GLY A 1 327 ? -28.586 3.465 38.329 1.00 87.00 327 GLY A N 1
ATOM 2556 C CA . GLY A 1 327 ? -29.939 3.042 37.962 1.00 87.00 327 GLY A CA 1
ATOM 2557 C C . GLY A 1 327 ? -30.676 2.280 39.071 1.00 87.00 327 GLY A C 1
ATOM 2558 O O . GLY A 1 327 ? -31.896 2.373 39.175 1.00 87.00 327 GLY A O 1
ATOM 2559 N N . THR A 1 328 ? -29.955 1.555 39.935 1.00 88.44 328 THR A N 1
ATOM 2560 C CA . THR A 1 328 ? -30.549 0.886 41.106 1.00 88.44 328 THR A CA 1
ATOM 2561 C C . THR A 1 328 ? -31.018 1.895 42.149 1.00 88.44 328 THR A C 1
ATOM 2563 O O . THR A 1 328 ? -32.092 1.719 42.717 1.00 88.44 328 THR A O 1
ATOM 2566 N N . VAL A 1 329 ? -30.227 2.939 42.409 1.00 89.75 329 VAL A N 1
ATOM 2567 C CA . VAL A 1 329 ? -30.590 4.000 43.358 1.00 89.75 329 VAL A CA 1
ATOM 2568 C C . VAL A 1 329 ? -31.744 4.845 42.796 1.00 89.75 329 VAL A C 1
ATOM 2570 O O . VAL A 1 329 ? -32.710 5.104 43.518 1.00 89.75 329 VAL A O 1
ATOM 2573 N N . ASP A 1 330 ? -31.699 5.172 41.500 1.00 87.75 330 ASP A N 1
ATOM 2574 C CA . ASP A 1 330 ? -32.736 5.936 40.792 1.00 87.75 330 ASP A CA 1
ATOM 2575 C C . ASP A 1 330 ? -34.082 5.197 40.785 1.00 87.75 330 ASP A C 1
ATOM 2577 O O . ASP A 1 330 ? -35.123 5.781 41.079 1.00 87.75 330 ASP A O 1
ATOM 2581 N N . GLY A 1 331 ? -34.063 3.892 40.496 1.00 87.88 331 GLY A N 1
ATOM 2582 C CA . GLY A 1 331 ? -35.256 3.043 40.461 1.00 87.88 331 GLY A CA 1
ATOM 2583 C C . GLY A 1 331 ? -35.715 2.518 41.824 1.00 87.88 331 GLY A C 1
ATOM 2584 O O . GLY A 1 331 ? -36.698 1.774 41.889 1.00 87.88 331 GLY A O 1
ATOM 2585 N N . ALA A 1 332 ? -35.016 2.839 42.917 1.00 92.25 332 ALA A N 1
ATOM 2586 C CA . ALA A 1 332 ? -35.380 2.348 44.239 1.00 92.25 332 ALA A CA 1
ATOM 2587 C C . ALA A 1 332 ? -36.709 2.963 44.706 1.00 92.25 332 ALA A C 1
ATOM 2589 O O . ALA A 1 332 ? -36.860 4.179 44.785 1.00 92.25 332 ALA A O 1
ATOM 2590 N N . MET A 1 333 ? -37.653 2.110 45.117 1.00 91.69 333 MET A N 1
ATOM 2591 C CA . MET A 1 333 ? -38.945 2.530 45.689 1.00 91.69 333 MET A CA 1
ATOM 2592 C C . MET A 1 333 ? -38.817 3.160 47.085 1.00 91.69 333 MET A C 1
ATOM 2594 O O . MET A 1 333 ? -39.766 3.742 47.601 1.00 91.69 333 MET A O 1
ATOM 2598 N N . THR A 1 334 ? -37.658 3.011 47.729 1.00 94.00 334 THR A N 1
ATOM 2599 C CA . THR A 1 334 ? -37.385 3.662 49.011 1.00 94.00 334 THR A CA 1
ATOM 2600 C C . THR A 1 334 ? -36.890 5.082 48.760 1.00 94.00 334 THR A C 1
ATOM 2602 O O . THR A 1 334 ? -36.120 5.308 47.827 1.00 94.00 334 THR A O 1
ATOM 2605 N N . SER A 1 335 ? -37.296 6.034 49.596 1.00 95.56 335 SER A N 1
ATOM 2606 C CA . SER A 1 335 ? -36.753 7.392 49.561 1.00 95.56 335 SER A CA 1
ATOM 2607 C C . SER A 1 335 ? -35.267 7.370 49.942 1.00 95.56 335 SER A C 1
ATOM 2609 O O . SER A 1 335 ? -34.908 6.919 51.031 1.00 95.56 335 SER A O 1
ATOM 2611 N N . ILE A 1 336 ? -34.407 7.825 49.031 1.00 94.12 336 ILE A N 1
ATOM 2612 C CA . ILE A 1 336 ? -32.962 7.982 49.207 1.00 94.12 336 ILE A CA 1
ATOM 2613 C C . ILE A 1 336 ? -32.574 9.451 48.994 1.00 94.12 336 ILE A C 1
ATOM 2615 O O . ILE A 1 336 ? -32.999 10.092 48.030 1.00 94.12 336 ILE A O 1
ATOM 2619 N N . MET A 1 337 ? -31.729 9.960 49.887 1.00 93.75 337 MET A N 1
ATOM 2620 C CA . MET A 1 337 ? -31.046 11.248 49.785 1.00 93.75 337 MET A CA 1
ATOM 2621 C C . MET A 1 337 ? -29.592 11.038 50.217 1.00 93.75 337 MET A C 1
ATOM 2623 O O . MET A 1 337 ? -29.344 10.379 51.228 1.00 93.75 337 MET A O 1
ATOM 2627 N N . MET A 1 338 ? -28.633 11.559 49.453 1.00 92.38 338 MET A N 1
ATOM 2628 C CA . MET A 1 338 ? -27.206 11.486 49.775 1.00 92.38 338 MET A CA 1
ATOM 2629 C C . MET A 1 338 ? -26.633 12.886 49.949 1.00 92.38 338 MET A C 1
ATOM 2631 O O . MET A 1 338 ? -27.031 13.819 49.252 1.00 92.38 338 MET A O 1
ATOM 2635 N N . ILE A 1 339 ? -25.677 13.007 50.868 1.00 95.31 339 ILE A N 1
ATOM 2636 C CA . ILE A 1 339 ? -24.961 14.250 51.150 1.00 95.31 339 ILE A CA 1
ATOM 2637 C C . ILE A 1 339 ? -23.453 14.053 50.979 1.00 95.31 339 ILE A C 1
ATOM 2639 O O . ILE A 1 339 ? -22.937 12.952 51.201 1.00 95.31 339 ILE A O 1
ATOM 2643 N N . ASN A 1 340 ? -22.735 15.108 50.597 1.00 93.69 340 ASN A N 1
ATOM 2644 C CA . ASN A 1 340 ? -21.272 15.110 50.615 1.00 93.69 340 ASN A CA 1
ATOM 2645 C C . ASN A 1 340 ? -20.717 15.412 52.024 1.00 93.69 340 ASN A C 1
ATOM 2647 O O . ASN A 1 340 ? -21.452 15.518 53.007 1.00 93.69 340 ASN A O 1
ATOM 2651 N N . ARG A 1 341 ? -19.385 15.521 52.134 1.00 95.31 341 ARG A N 1
ATOM 2652 C CA . ARG A 1 341 ? -18.698 15.824 53.405 1.00 95.31 341 ARG A CA 1
ATOM 2653 C C . ARG A 1 341 ? -18.957 17.241 53.920 1.00 95.31 341 ARG A C 1
ATOM 2655 O O . ARG A 1 341 ? -18.770 17.469 55.110 1.00 95.31 341 ARG A O 1
ATOM 2662 N N . ASP A 1 342 ? -19.401 18.136 53.046 1.00 96.56 342 ASP A N 1
ATOM 2663 C CA . ASP A 1 342 ? -19.742 19.524 53.353 1.00 96.56 342 ASP A CA 1
ATOM 2664 C C . ASP A 1 342 ? -21.238 19.685 53.691 1.00 96.56 342 ASP A C 1
ATOM 2666 O O . ASP A 1 342 ? -21.726 20.799 53.853 1.00 96.56 342 ASP A O 1
ATOM 2670 N N . PHE A 1 343 ? -21.953 18.563 53.868 1.00 93.31 343 PHE A N 1
ATOM 2671 C CA . PHE A 1 343 ? -23.386 18.482 54.175 1.00 93.31 343 PHE A CA 1
ATOM 2672 C C . PHE A 1 343 ? -24.315 18.995 53.067 1.00 93.31 343 PHE A C 1
ATOM 2674 O O . PHE A 1 343 ? -25.495 19.239 53.316 1.00 93.31 343 PHE A O 1
ATOM 2681 N N . GLU A 1 344 ? -23.822 19.109 51.837 1.00 92.62 344 GLU A N 1
ATOM 2682 C CA . GLU A 1 344 ? -24.647 19.455 50.682 1.00 92.62 344 GLU A CA 1
ATOM 2683 C C . GLU A 1 344 ? -25.345 18.202 50.154 1.00 92.62 344 GLU A C 1
ATOM 2685 O O . GLU A 1 344 ? -24.712 17.152 50.007 1.00 92.62 344 GLU A O 1
ATOM 2690 N N . ILE A 1 345 ? -26.641 18.307 49.849 1.00 91.75 345 ILE A N 1
ATOM 2691 C CA . ILE A 1 345 ? -27.389 17.243 49.173 1.00 91.75 345 ILE A CA 1
ATOM 2692 C C . ILE A 1 345 ? -26.841 17.121 47.753 1.00 91.75 345 ILE A C 1
ATOM 2694 O O . ILE A 1 345 ? -26.940 18.049 46.958 1.00 91.75 345 ILE A O 1
ATOM 2698 N N . THR A 1 346 ? -26.249 15.975 47.436 1.00 91.62 346 THR A N 1
ATOM 2699 C CA . THR A 1 346 ? -25.648 15.714 46.120 1.00 91.62 346 THR A CA 1
ATOM 2700 C C . THR A 1 346 ? -26.495 14.806 45.249 1.00 91.62 346 THR A C 1
ATOM 2702 O O . THR A 1 346 ? -26.237 14.687 44.053 1.00 91.62 346 THR A O 1
ATOM 2705 N N . TYR A 1 347 ? -27.484 14.139 45.843 1.00 91.44 347 TYR A N 1
ATOM 2706 C CA . TYR A 1 347 ? -28.361 13.226 45.136 1.00 91.44 347 TYR A CA 1
ATOM 2707 C C . TYR A 1 347 ? -29.668 13.005 45.903 1.00 91.44 347 TYR A C 1
ATOM 2709 O O . TYR A 1 347 ? -29.673 12.835 47.125 1.00 91.44 347 TYR A O 1
ATOM 2717 N N . ILE A 1 348 ? -30.768 12.935 45.162 1.00 92.00 348 ILE A N 1
ATOM 2718 C CA . ILE A 1 348 ? -32.109 12.609 45.635 1.00 92.00 348 ILE A CA 1
ATOM 2719 C C . ILE A 1 348 ? -32.789 11.751 44.562 1.00 92.00 348 ILE A C 1
ATOM 2721 O O . ILE A 1 348 ? -32.748 12.103 43.386 1.00 92.00 348 ILE A O 1
ATOM 2725 N N . ASN A 1 349 ? -33.398 10.626 44.947 1.00 93.19 349 ASN A N 1
ATOM 2726 C CA . ASN A 1 349 ? -34.142 9.794 43.995 1.00 93.19 349 ASN A CA 1
ATOM 2727 C C . ASN A 1 349 ? -35.624 10.208 43.885 1.00 93.19 349 ASN A C 1
ATOM 2729 O O . ASN A 1 349 ? -36.174 10.880 44.763 1.00 93.19 349 ASN A O 1
ATOM 2733 N N . GLU A 1 350 ? -36.300 9.751 42.827 1.00 93.94 350 GLU A N 1
ATOM 2734 C CA . GLU A 1 350 ? -37.712 10.067 42.544 1.00 93.94 350 GLU A CA 1
ATOM 2735 C C . GLU A 1 350 ? -38.668 9.690 43.685 1.00 93.94 350 GLU A C 1
ATOM 2737 O O . GLU A 1 350 ? -39.643 10.395 43.953 1.00 93.94 350 GLU A O 1
ATOM 2742 N N . SER A 1 351 ? -38.379 8.610 44.414 1.00 95.12 351 SER A N 1
ATOM 2743 C CA . SER A 1 351 ? -39.174 8.193 45.574 1.00 95.12 351 SER A CA 1
ATOM 2744 C C . SER A 1 351 ? -39.115 9.211 46.719 1.00 95.12 351 SER A C 1
ATOM 2746 O O . SER A 1 351 ? -40.112 9.420 47.411 1.00 95.12 351 SER A O 1
ATOM 2748 N N . THR A 1 352 ? -37.977 9.879 46.938 1.00 94.69 352 THR A N 1
ATOM 2749 C CA . THR A 1 352 ? -37.872 10.979 47.914 1.00 94.69 352 THR A CA 1
ATOM 2750 C C . THR A 1 352 ? -38.607 12.219 47.428 1.00 94.69 352 THR A C 1
ATOM 2752 O O . THR A 1 352 ? -39.359 12.805 48.203 1.00 94.69 352 THR A O 1
ATOM 2755 N N . LEU A 1 353 ? -38.454 12.588 46.152 1.00 93.44 353 LEU A N 1
ATOM 2756 C CA . LEU A 1 353 ? -39.180 13.721 45.565 1.00 93.44 353 LEU A CA 1
ATOM 2757 C C . LEU A 1 353 ? -40.694 13.516 45.676 1.00 93.44 353 LEU A C 1
ATOM 2759 O O . LEU A 1 353 ? -41.407 14.393 46.157 1.00 93.44 353 LEU A O 1
ATOM 2763 N N . THR A 1 354 ? -41.181 12.331 45.306 1.00 94.56 354 THR A N 1
ATOM 2764 C CA . THR A 1 354 ? -42.599 11.953 45.389 1.00 94.56 354 THR A CA 1
ATOM 2765 C C . THR A 1 354 ? -43.118 12.012 46.824 1.00 94.56 354 THR A C 1
ATOM 2767 O O . THR A 1 354 ? -44.229 12.486 47.054 1.00 94.56 354 THR A O 1
ATOM 2770 N N . MET A 1 355 ? -42.316 11.564 47.794 1.00 95.62 355 MET A N 1
ATOM 2771 C CA . MET A 1 355 ? -42.674 11.592 49.213 1.00 95.62 355 MET A CA 1
ATOM 2772 C C . MET A 1 355 ? -42.730 13.019 49.775 1.00 95.62 355 MET A C 1
ATOM 2774 O O . MET A 1 355 ? -43.651 13.331 50.526 1.00 95.62 355 MET A O 1
ATOM 2778 N N . LEU A 1 356 ? -41.788 13.891 49.399 1.00 95.31 356 LEU A N 1
ATOM 2779 C CA . LEU A 1 356 ? -41.706 15.266 49.907 1.00 95.31 356 LEU A CA 1
ATOM 2780 C C . LEU A 1 356 ? -42.685 16.228 49.223 1.00 95.31 356 LEU A C 1
ATOM 2782 O O . LEU A 1 356 ? -43.119 17.197 49.845 1.00 95.31 356 LEU A O 1
ATOM 2786 N N . ARG A 1 357 ? -43.064 15.966 47.967 1.00 95.00 357 ARG A N 1
ATOM 2787 C CA . ARG A 1 357 ? -43.880 16.868 47.138 1.00 95.00 357 ARG A CA 1
ATOM 2788 C C . ARG A 1 357 ? -45.194 17.336 47.789 1.00 95.00 357 ARG A C 1
ATOM 2790 O O . ARG A 1 357 ? -45.488 18.523 47.679 1.00 95.00 357 ARG A O 1
ATOM 2797 N N . PRO A 1 358 ? -45.975 16.497 48.499 1.00 96.12 358 PRO A N 1
ATOM 2798 C CA . PRO A 1 358 ? -47.194 16.952 49.174 1.00 96.12 358 PRO A CA 1
ATOM 2799 C C . PRO A 1 358 ? -46.954 17.888 50.370 1.00 96.12 358 PRO A C 1
ATOM 2801 O O . PRO A 1 358 ? -47.902 18.507 50.842 1.00 96.12 358 PRO A O 1
ATOM 2804 N N . TYR A 1 359 ? -45.722 17.968 50.882 1.00 94.94 359 TYR A N 1
ATOM 2805 C CA . TYR A 1 359 ? -45.379 18.676 52.120 1.00 94.94 359 TYR A CA 1
ATOM 2806 C C . TYR A 1 359 ? -44.533 19.933 51.897 1.00 94.94 359 TYR A C 1
ATOM 2808 O O . TYR A 1 359 ? -44.080 20.527 52.873 1.00 94.94 359 TYR A O 1
ATOM 2816 N N . VAL A 1 360 ? -44.312 20.344 50.644 1.00 93.38 360 VAL A N 1
ATOM 2817 C CA . VAL A 1 360 ? -43.423 21.466 50.296 1.00 93.38 360 VAL A CA 1
ATOM 2818 C C . VAL A 1 360 ? -43.786 22.741 51.057 1.00 93.38 360 VAL A C 1
ATOM 2820 O O . VAL A 1 360 ? -42.909 23.326 51.686 1.00 93.38 360 VAL A O 1
ATOM 2823 N N . ASP A 1 361 ? -45.067 23.120 51.086 1.00 91.94 361 ASP A N 1
ATOM 2824 C CA . ASP A 1 361 ? -45.517 24.346 51.760 1.00 91.94 361 ASP A CA 1
ATOM 2825 C C . ASP A 1 361 ? -45.244 24.299 53.272 1.00 91.94 361 ASP A C 1
ATOM 2827 O O . ASP A 1 361 ? -44.689 25.233 53.847 1.00 91.94 361 ASP A O 1
ATOM 2831 N N . THR A 1 362 ? -45.560 23.172 53.919 1.00 94.38 362 THR A N 1
ATOM 2832 C CA . THR A 1 362 ? -45.326 22.983 55.359 1.00 94.38 362 TH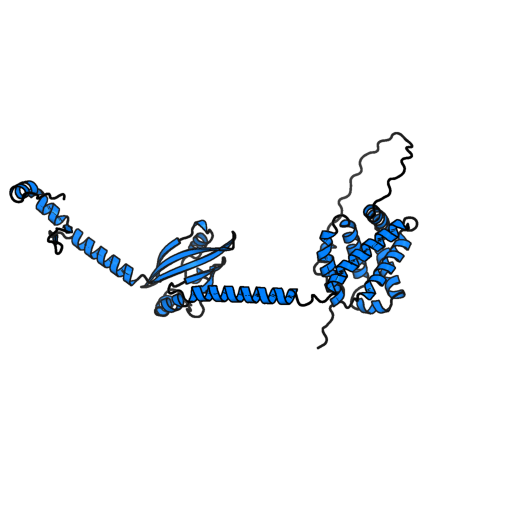R A CA 1
ATOM 2833 C C . THR A 1 362 ? -43.835 22.965 55.696 1.00 94.38 362 THR A C 1
ATOM 2835 O O . THR A 1 362 ? -43.422 23.507 56.718 1.00 94.38 362 THR A O 1
ATOM 2838 N N . LEU A 1 363 ? -43.008 22.346 54.849 1.00 93.06 363 LEU A N 1
ATOM 2839 C CA . LEU A 1 363 ? -41.561 22.305 55.050 1.00 93.06 363 LEU A CA 1
ATOM 2840 C C . LEU A 1 363 ? -40.924 23.683 54.836 1.00 93.06 363 LEU A C 1
ATOM 2842 O O . LEU A 1 363 ? -40.043 24.049 55.609 1.00 93.06 363 LEU A O 1
ATOM 2846 N N . ALA A 1 364 ? -41.398 24.468 53.867 1.00 91.94 364 ALA A N 1
ATOM 2847 C CA . ALA A 1 364 ? -40.917 25.825 53.614 1.00 91.94 364 ALA A CA 1
ATOM 2848 C C . ALA A 1 364 ? -41.232 26.805 54.761 1.00 91.94 364 ALA A C 1
ATOM 2850 O O . ALA A 1 364 ? -40.442 27.713 55.021 1.00 91.94 364 ALA A O 1
ATOM 2851 N N . GLU A 1 365 ? -42.339 26.608 55.489 1.00 93.38 365 GLU A N 1
ATOM 2852 C CA . GLU A 1 365 ? -42.650 27.386 56.700 1.00 93.38 365 GLU A CA 1
ATOM 2853 C C . GLU A 1 365 ? -41.658 27.120 57.846 1.00 93.38 365 GLU A C 1
ATOM 2855 O O . GLU A 1 365 ? -41.324 28.031 58.606 1.00 93.38 365 GLU A O 1
ATOM 2860 N N . VAL A 1 366 ? -41.181 25.876 57.976 1.00 94.88 366 VAL A N 1
ATOM 2861 C CA . VAL A 1 366 ? -40.292 25.442 59.070 1.00 94.88 366 VAL A CA 1
ATOM 2862 C C . VAL A 1 366 ? -38.812 25.635 58.728 1.00 94.88 366 VAL A C 1
ATOM 2864 O O . VAL A 1 366 ? -38.016 25.956 59.612 1.00 94.88 366 VAL A O 1
ATOM 2867 N N . PHE A 1 367 ? -38.438 25.453 57.461 1.00 90.94 367 PHE A N 1
ATOM 2868 C CA . PHE A 1 367 ? -37.065 25.522 56.966 1.00 90.94 367 PHE A CA 1
ATOM 2869 C C . PHE A 1 367 ? -36.925 26.661 55.943 1.00 90.94 367 PHE A C 1
ATOM 2871 O O . PHE A 1 367 ? -37.174 26.459 54.751 1.00 90.94 367 PHE A O 1
ATOM 2878 N N . PRO A 1 368 ? -36.498 27.864 56.379 1.00 83.75 368 PRO A N 1
ATOM 2879 C CA . PRO A 1 368 ? -36.328 29.011 55.494 1.00 83.75 368 PRO A CA 1
ATOM 2880 C C . PRO A 1 368 ? -35.276 28.711 54.418 1.00 83.75 368 PRO A C 1
ATOM 2882 O O . PRO A 1 368 ? -34.088 28.611 54.717 1.00 83.75 368 PRO A O 1
ATOM 2885 N N . GLY A 1 369 ? -35.721 28.559 53.169 1.00 84.69 369 GLY A N 1
ATOM 2886 C CA . GLY A 1 369 ? -34.872 28.192 52.029 1.00 84.69 369 GLY A CA 1
ATOM 2887 C C . GLY A 1 369 ? -35.080 26.773 51.492 1.00 84.69 369 GLY A C 1
ATOM 2888 O O . GLY A 1 369 ? -34.404 26.416 50.532 1.00 84.69 369 GLY A O 1
ATOM 2889 N N . PHE A 1 370 ? -36.003 25.988 52.064 1.00 90.25 370 PHE A N 1
ATOM 2890 C CA . PHE A 1 370 ? -36.425 24.717 51.475 1.00 90.25 370 PHE A CA 1
ATOM 2891 C C . PHE A 1 370 ? -37.106 24.953 50.124 1.00 90.25 370 PHE A C 1
ATOM 2893 O O . PHE A 1 370 ? -38.089 25.686 50.026 1.00 90.25 370 PHE A O 1
ATOM 2900 N N . ASP A 1 371 ? -36.569 24.313 49.095 1.00 88.56 371 ASP A N 1
ATOM 2901 C CA . ASP A 1 371 ? -37.056 24.346 47.724 1.00 88.56 371 ASP A CA 1
ATOM 2902 C C . ASP A 1 371 ? -36.789 22.954 47.147 1.00 88.56 371 ASP A C 1
ATOM 2904 O O . ASP A 1 371 ? -35.647 22.510 47.128 1.00 88.56 371 ASP A O 1
ATOM 2908 N N . LEU A 1 372 ? -37.847 22.226 46.781 1.00 88.06 372 LEU A N 1
ATOM 2909 C CA . LEU A 1 372 ? -37.727 20.840 46.316 1.00 88.06 372 LEU A CA 1
ATOM 2910 C C . LEU A 1 372 ? -37.147 20.754 44.895 1.00 88.06 372 LEU A C 1
ATOM 2912 O O . LEU A 1 372 ? -36.683 19.688 44.496 1.00 88.06 372 LEU A O 1
ATOM 2916 N N . ASP A 1 373 ? -37.196 21.856 44.143 1.00 83.56 373 ASP A N 1
ATOM 2917 C CA . ASP A 1 373 ? -36.761 21.930 42.748 1.00 83.56 373 ASP A CA 1
ATOM 2918 C C . ASP A 1 373 ? -35.352 22.555 42.599 1.00 83.56 373 ASP A C 1
ATOM 2920 O O . ASP A 1 373 ? -34.879 22.747 41.474 1.00 83.56 373 ASP A O 1
ATOM 2924 N N . LYS A 1 374 ? -34.677 22.867 43.716 1.00 78.06 374 LYS A N 1
ATOM 2925 C CA . LYS A 1 374 ? -33.269 23.297 43.789 1.00 78.06 374 LYS A CA 1
ATOM 2926 C C . LYS A 1 374 ? -32.391 22.218 44.393 1.00 78.06 374 LYS A C 1
ATOM 2928 O O . LYS A 1 374 ? -31.224 22.154 43.948 1.00 78.06 374 LYS A O 1
#